Protein AF-A0A517ZEH5-F1 (afdb_monomer_lite)

Sequence (324 aa):
MKSNDATFPLVNRAAVFLLSLSMFAGAVAAFVMPQNPGGLDLVNAILWIVFGLFGAGGLWLSLFWRPKTAEELALERVLPVPDRPEFGSDAIHYVGQVGLKTVEVILDWKSRAIHFRDCHVPRGFLTSAQPWFSCSVDELKGVHVFAHERSTTLTIVTAEGRAEIPSTGDGFPELHAELNELVPGTRPGFSADHPMMGVAYVAGAVVGLFAGVLLAPRGADDGTLGVCMLVGAFVGVVAVRLAVWVGDRYFNTGLTQPLGYGMYGAMGGVSVSAALPALVGWNLVWLVVPVVAGTVLGVLFGFVKQSREMVRDTDGAADPGKTS

Organism: NCBI:txid2528026

Radius of gyration: 24.22 Å; chains: 1; bounding box: 67×46×74 Å

Foldseek 3Di:
DPDPLVVVVVVVLVVLLVQLQVLQVVLVVLVPPDDDPPDPQVLNVVSSCVSNCSSVVSNVCSVPDDDDDPVNLVVVVVDDQPPDDDADPPWQWKWDDDRSDIWIWICGPVVQKIKIAQFWWFDDPDTGRDRIDMDHLVQWLDWDWDDDPVWIWIWTDGPGTIGIHTPPIPRNVVVNVVNCVSHPDPQVQPLVPPPLLVLLLVVLLVQQLVVLQVPQDDVDDPNSSSVSNRRRSVVRSVVSNVVQVCCRPPVVQSQSQLSSQLSVLLVVLQVQLVVCCVPPNDDVCSNVVSNNVRSVVRSVVSSVVVVVVVVVVVVVVVPPPDDD

pLDDT: mean 76.21, std 13.07, range [33.41, 95.12]

Structure (mmCIF, N/CA/C/O backbone):
data_AF-A0A517ZEH5-F1
#
_entry.id   AF-A0A517ZEH5-F1
#
loop_
_atom_site.group_PDB
_atom_site.id
_atom_site.type_symbol
_atom_site.label_atom_id
_atom_site.label_alt_id
_atom_site.label_comp_id
_atom_site.label_asym_id
_atom_site.label_entity_id
_atom_site.label_seq_id
_atom_site.pdbx_PDB_ins_code
_atom_site.Cartn_x
_atom_site.Cartn_y
_atom_site.Cartn_z
_atom_site.occupancy
_atom_site.B_iso_or_equiv
_atom_site.auth_seq_id
_atom_site.auth_comp_id
_atom_site.auth_asym_id
_atom_site.auth_atom_id
_atom_site.pdbx_PDB_model_num
ATOM 1 N N . MET A 1 1 ? -5.811 23.400 22.790 1.00 38.47 1 MET A N 1
ATOM 2 C CA . MET A 1 1 ? -5.018 22.795 21.696 1.00 38.47 1 MET A CA 1
ATOM 3 C C . MET A 1 1 ? -5.128 23.693 20.473 1.00 38.47 1 MET A C 1
ATOM 5 O O . MET A 1 1 ? -6.242 24.015 20.090 1.00 38.47 1 MET A O 1
ATOM 9 N N . LYS A 1 2 ? -4.010 24.188 19.922 1.00 33.41 2 LYS A N 1
ATOM 10 C CA . LYS A 1 2 ? -4.016 24.942 18.655 1.00 33.41 2 LYS A CA 1
ATOM 11 C C . LYS A 1 2 ? -4.216 23.935 17.519 1.00 33.41 2 LYS A C 1
ATOM 13 O O . LYS A 1 2 ? -3.425 23.004 17.411 1.00 33.41 2 LYS A O 1
ATOM 18 N N . SER A 1 3 ? -5.282 24.105 16.739 1.00 36.47 3 SER A N 1
ATOM 19 C CA . SER A 1 3 ? -5.661 23.223 15.634 1.00 36.47 3 SER A CA 1
ATOM 20 C C . SER A 1 3 ? -4.572 23.215 14.556 1.00 36.47 3 SER A C 1
ATOM 22 O O . SER A 1 3 ? -4.465 24.148 13.760 1.00 36.47 3 SER A O 1
ATOM 24 N N . ASN A 1 4 ? -3.774 22.151 14.516 1.00 40.06 4 ASN A N 1
ATOM 25 C CA . ASN A 1 4 ? -2.902 21.836 13.380 1.00 40.06 4 ASN A CA 1
ATOM 26 C C . ASN A 1 4 ? -3.690 21.207 12.207 1.00 40.06 4 ASN A C 1
ATOM 28 O O . ASN A 1 4 ? -3.091 20.778 11.223 1.00 40.06 4 ASN A O 1
ATOM 32 N N . ASP A 1 5 ? -5.023 21.182 12.283 1.00 42.94 5 ASP A N 1
ATOM 33 C CA . ASP A 1 5 ? -5.889 20.443 11.356 1.00 42.94 5 ASP A CA 1
ATOM 34 C C . ASP A 1 5 ? -6.023 21.099 9.969 1.00 42.94 5 ASP A C 1
ATOM 36 O O . ASP A 1 5 ? -6.378 20.437 8.997 1.00 42.94 5 ASP A O 1
ATOM 40 N N . ALA A 1 6 ? -5.670 22.382 9.826 1.00 44.03 6 ALA A N 1
ATOM 41 C CA . ALA A 1 6 ? -5.759 23.094 8.545 1.00 44.03 6 ALA A CA 1
ATOM 42 C C . ALA A 1 6 ? -4.531 22.909 7.629 1.00 44.03 6 ALA A C 1
ATOM 44 O O . ALA A 1 6 ? -4.607 23.175 6.428 1.00 44.03 6 ALA A O 1
ATOM 45 N N . THR A 1 7 ? -3.392 22.451 8.157 1.00 46.69 7 THR A N 1
ATOM 46 C CA . THR A 1 7 ? -2.129 22.343 7.399 1.00 46.69 7 THR A CA 1
ATOM 47 C C . THR A 1 7 ? -2.040 21.056 6.574 1.00 46.69 7 THR A C 1
ATOM 49 O O . THR A 1 7 ? -1.380 21.025 5.535 1.00 46.69 7 THR A O 1
ATOM 52 N N . PHE A 1 8 ? -2.741 20.002 6.999 1.00 46.00 8 PHE A N 1
ATOM 53 C CA . PHE A 1 8 ? -2.733 18.684 6.359 1.00 46.00 8 PHE A CA 1
ATOM 54 C C . PHE A 1 8 ? -3.289 18.661 4.912 1.00 46.00 8 PHE A C 1
ATOM 56 O O . PHE A 1 8 ? -2.656 18.048 4.048 1.00 46.00 8 PHE A O 1
ATOM 63 N N . PRO A 1 9 ? -4.394 19.361 4.564 1.00 59.72 9 PRO A N 1
ATOM 64 C CA . PRO A 1 9 ? -4.889 19.382 3.183 1.00 59.72 9 PRO A CA 1
ATOM 65 C C . PRO A 1 9 ? -4.002 20.189 2.218 1.00 59.72 9 PRO A C 1
ATOM 67 O O . PRO A 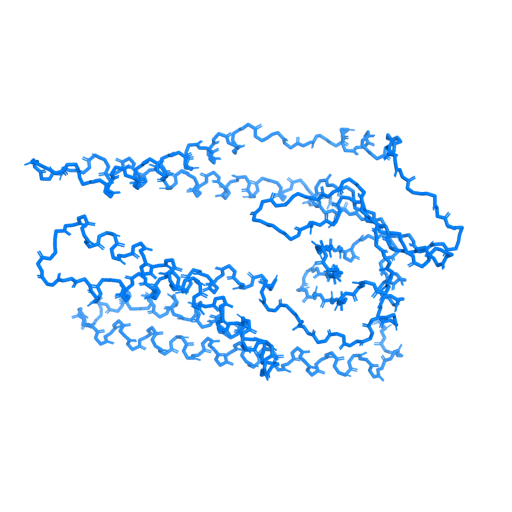1 9 ? -3.945 19.871 1.031 1.00 59.72 9 PRO A O 1
ATOM 70 N N . LEU A 1 10 ? -3.277 21.207 2.699 1.00 65.81 10 LEU A N 1
ATOM 71 C CA . LEU A 1 10 ? -2.432 22.067 1.856 1.00 65.81 10 LEU A CA 1
ATOM 72 C C . LEU A 1 10 ? -1.162 21.358 1.371 1.00 65.81 10 LEU A C 1
ATOM 74 O O . LEU A 1 10 ? -0.807 21.482 0.199 1.00 65.81 10 LEU A O 1
ATOM 78 N N . VAL A 1 11 ? -0.506 20.586 2.242 1.00 63.56 11 VAL A N 1
ATOM 79 C CA . VAL A 1 11 ? 0.721 19.849 1.891 1.00 63.56 11 VAL A CA 1
ATOM 80 C C . VAL A 1 11 ? 0.427 18.748 0.874 1.00 63.56 11 VAL A C 1
ATOM 82 O O . VAL A 1 11 ? 1.125 18.651 -0.133 1.00 63.56 11 VAL A O 1
ATOM 85 N N . ASN A 1 12 ? -0.647 17.977 1.070 1.00 60.34 12 ASN A N 1
ATOM 86 C CA . ASN A 1 12 ? -1.048 16.938 0.119 1.00 60.34 12 ASN A CA 1
ATOM 87 C C . ASN A 1 12 ? -1.434 17.536 -1.239 1.00 60.34 12 ASN A C 1
ATOM 89 O O . ASN A 1 12 ? -1.048 17.009 -2.280 1.00 60.34 12 ASN A O 1
ATOM 93 N N . ARG A 1 13 ? -2.123 18.683 -1.245 1.00 66.94 13 ARG A N 1
ATOM 94 C CA . ARG A 1 13 ? -2.454 19.418 -2.471 1.00 66.94 13 ARG A CA 1
ATOM 95 C C . ARG A 1 13 ? -1.203 19.897 -3.208 1.00 66.94 13 ARG A C 1
ATOM 97 O O . ARG A 1 13 ? -1.118 19.721 -4.419 1.00 66.94 13 ARG A O 1
ATOM 104 N N . ALA A 1 14 ? -0.230 20.459 -2.489 1.00 71.38 14 ALA A N 1
ATOM 105 C CA . ALA A 1 14 ? 1.044 20.880 -3.066 1.00 71.38 14 ALA A CA 1
ATOM 106 C C . ALA A 1 14 ? 1.841 19.686 -3.618 1.00 71.38 14 ALA A C 1
ATOM 108 O O . ALA A 1 14 ? 2.379 19.771 -4.718 1.00 71.38 14 ALA A O 1
ATOM 109 N N . ALA A 1 15 ? 1.863 18.558 -2.903 1.00 67.38 15 ALA A N 1
ATOM 110 C CA . ALA A 1 15 ? 2.523 17.335 -3.352 1.00 67.38 15 ALA A CA 1
ATOM 111 C C . ALA A 1 15 ? 1.882 16.776 -4.633 1.00 67.38 15 ALA A C 1
ATOM 113 O O . ALA A 1 15 ? 2.591 16.516 -5.604 1.00 67.38 15 ALA A O 1
ATOM 114 N N . VAL A 1 16 ? 0.548 16.658 -4.675 1.00 66.69 16 VAL A N 1
ATOM 115 C CA . VAL A 1 16 ? -0.187 16.219 -5.875 1.00 66.69 16 VAL A CA 1
ATOM 116 C C . VAL A 1 16 ? 0.043 17.187 -7.032 1.00 66.69 16 VAL A C 1
ATOM 118 O O . VAL A 1 16 ? 0.306 16.735 -8.144 1.00 66.69 16 VAL A O 1
ATOM 121 N N . PHE A 1 17 ? 0.010 18.500 -6.787 1.00 75.31 17 PHE A N 1
ATOM 122 C CA . PHE A 1 17 ? 0.279 19.512 -7.810 1.00 75.31 17 PHE A CA 1
ATOM 123 C C . PHE A 1 17 ? 1.692 19.370 -8.389 1.00 75.31 17 PHE A C 1
ATOM 125 O O . PHE A 1 17 ? 1.842 19.311 -9.604 1.00 75.31 17 PHE A O 1
ATOM 132 N N . LEU A 1 18 ? 2.724 19.266 -7.543 1.00 68.56 18 LEU A N 1
ATOM 133 C CA . LEU A 1 18 ? 4.120 19.148 -7.981 1.00 68.56 18 LEU A CA 1
ATOM 134 C C . LEU A 1 18 ? 4.383 17.842 -8.737 1.00 68.56 18 LEU A C 1
ATOM 136 O O . LEU A 1 18 ? 5.023 17.867 -9.787 1.00 68.56 18 LEU A O 1
ATOM 140 N N . LEU A 1 19 ? 3.851 16.716 -8.249 1.00 65.38 19 LEU A N 1
ATOM 141 C CA . LEU A 1 19 ? 3.940 15.429 -8.942 1.00 65.38 19 LEU A CA 1
ATOM 142 C C . LEU A 1 19 ? 3.254 15.498 -10.311 1.00 65.38 19 LEU A C 1
ATOM 144 O O . LEU A 1 19 ? 3.868 15.165 -11.323 1.00 65.38 19 LEU A O 1
ATOM 148 N N . SER A 1 20 ? 2.034 16.030 -10.365 1.00 67.62 20 SER A N 1
ATOM 149 C CA . SER A 1 20 ? 1.267 16.163 -11.610 1.00 67.62 20 SER A CA 1
ATOM 150 C C . SER A 1 20 ? 1.935 17.119 -12.603 1.00 67.62 20 SER A C 1
ATOM 152 O O . SER A 1 20 ? 2.012 16.819 -13.794 1.00 67.62 20 SER A O 1
ATOM 154 N N . LEU A 1 21 ? 2.490 18.234 -12.112 1.00 72.44 21 LEU A N 1
ATOM 155 C CA . LEU A 1 21 ? 3.256 19.192 -12.908 1.00 72.44 21 LEU A CA 1
ATOM 156 C C . LEU A 1 21 ? 4.522 18.552 -13.480 1.00 72.44 21 LEU A C 1
ATOM 158 O O . LEU A 1 21 ? 4.819 18.758 -14.651 1.00 72.44 21 LEU A O 1
ATOM 162 N N . SER A 1 22 ? 5.252 17.762 -12.687 1.00 63.97 22 SER A N 1
ATOM 163 C CA . SER A 1 22 ? 6.459 17.077 -13.162 1.00 63.97 22 SER A CA 1
ATOM 164 C C . SER A 1 22 ? 6.152 16.020 -14.227 1.00 63.97 22 SER A C 1
ATOM 166 O O . SER A 1 22 ? 6.849 15.965 -15.238 1.00 63.97 22 SER A O 1
ATOM 168 N N . MET A 1 23 ? 5.070 15.247 -14.064 1.00 65.50 23 MET A N 1
ATOM 169 C CA . MET A 1 23 ? 4.603 14.291 -15.075 1.00 65.50 23 MET A CA 1
ATOM 170 C C . MET A 1 23 ? 4.214 14.998 -16.377 1.00 65.50 23 MET A C 1
ATOM 172 O O . MET A 1 23 ? 4.626 14.579 -17.458 1.00 65.50 23 MET A O 1
ATOM 176 N N . PHE A 1 24 ? 3.470 16.102 -16.273 1.00 67.38 24 PHE A N 1
ATOM 177 C CA . PHE A 1 24 ? 3.053 16.892 -17.427 1.00 67.38 24 PHE A CA 1
ATOM 178 C C . PHE A 1 24 ? 4.247 17.547 -18.135 1.00 67.38 24 PHE A C 1
ATOM 180 O O . PHE A 1 24 ? 4.380 17.446 -19.352 1.00 67.38 24 PHE A O 1
ATOM 187 N N . ALA A 1 25 ? 5.158 18.167 -17.381 1.00 68.69 25 ALA A N 1
ATOM 188 C CA . ALA A 1 25 ? 6.371 18.769 -17.921 1.00 68.69 25 ALA A CA 1
ATOM 189 C C . ALA A 1 25 ? 7.278 17.725 -18.587 1.00 68.69 25 ALA A C 1
ATOM 191 O O . ALA A 1 25 ? 7.825 17.998 -19.652 1.00 68.69 25 ALA A O 1
ATOM 192 N N . GLY A 1 26 ? 7.391 16.522 -18.013 1.00 66.38 26 GLY A N 1
ATOM 193 C CA . GLY A 1 26 ? 8.105 15.397 -18.618 1.00 66.38 26 GLY A CA 1
ATOM 194 C C . GLY A 1 26 ? 7.489 14.960 -19.949 1.00 66.38 26 GLY A C 1
ATOM 195 O O . GLY A 1 26 ? 8.214 14.794 -20.928 1.00 66.38 26 GLY A O 1
ATOM 196 N N . ALA A 1 27 ? 6.158 14.860 -20.020 1.00 69.50 27 ALA A N 1
ATOM 197 C CA . ALA A 1 27 ? 5.448 14.547 -21.261 1.00 69.50 27 ALA A CA 1
ATOM 198 C C . ALA A 1 27 ? 5.659 15.630 -22.338 1.00 69.50 27 ALA A C 1
ATOM 200 O O . ALA A 1 27 ? 5.941 15.312 -23.492 1.00 69.50 27 ALA A O 1
ATOM 201 N N . VAL A 1 28 ? 5.583 16.913 -21.967 1.00 70.94 28 VAL A N 1
ATOM 202 C CA . VAL A 1 28 ? 5.834 18.034 -22.890 1.00 70.94 28 VAL A CA 1
ATOM 203 C C . VAL A 1 28 ? 7.296 18.067 -23.341 1.00 70.94 28 VAL A C 1
ATOM 205 O O . VAL A 1 28 ? 7.562 18.240 -24.527 1.00 70.94 28 VAL A O 1
ATOM 208 N N . ALA A 1 29 ? 8.254 17.858 -22.438 1.00 66.38 29 ALA A N 1
ATOM 209 C CA . ALA A 1 29 ? 9.673 17.820 -22.784 1.00 66.38 29 ALA A CA 1
ATOM 210 C C . ALA A 1 29 ? 9.987 16.676 -23.761 1.00 66.38 29 ALA A C 1
ATOM 212 O O . ALA A 1 29 ? 10.695 16.895 -24.741 1.00 66.38 29 ALA A O 1
ATOM 213 N N . ALA A 1 30 ? 9.406 15.491 -23.550 1.00 64.44 30 ALA A N 1
ATOM 214 C CA . ALA A 1 30 ? 9.536 14.357 -24.467 1.00 64.44 30 ALA A CA 1
ATOM 215 C C . ALA A 1 30 ? 8.933 14.633 -25.859 1.00 64.44 30 ALA A C 1
ATOM 217 O O . ALA A 1 30 ? 9.416 14.096 -26.852 1.00 64.44 30 ALA A O 1
ATOM 218 N N . PHE A 1 31 ? 7.908 15.489 -25.940 1.00 66.75 31 PHE A N 1
ATOM 219 C CA . PHE A 1 31 ? 7.308 15.927 -27.203 1.00 66.75 31 PHE A CA 1
ATOM 220 C C . PHE A 1 31 ? 8.159 16.972 -27.942 1.00 66.75 31 PHE A C 1
ATOM 222 O O . PHE A 1 31 ? 8.224 16.964 -29.167 1.00 66.75 31 PHE A O 1
ATOM 229 N N . VAL A 1 32 ? 8.798 17.886 -27.204 1.00 67.31 32 VAL A N 1
ATOM 230 C CA . VAL A 1 32 ? 9.567 19.005 -27.778 1.00 67.31 32 VAL A CA 1
ATOM 231 C C . VAL A 1 32 ? 10.991 18.594 -28.170 1.00 67.31 32 VAL A C 1
ATOM 233 O O . VAL A 1 32 ? 11.591 19.236 -29.034 1.00 67.31 32 VAL A O 1
ATOM 236 N N . MET A 1 33 ? 11.551 17.536 -27.571 1.00 61.84 33 MET A N 1
ATOM 237 C CA . MET A 1 33 ? 12.859 17.034 -27.990 1.00 61.84 33 MET A CA 1
ATOM 238 C C . MET A 1 33 ? 12.813 16.567 -29.455 1.00 61.84 33 MET A C 1
ATOM 240 O O . MET A 1 33 ? 11.880 15.859 -29.838 1.00 61.84 33 MET A O 1
ATOM 244 N N . PRO A 1 34 ? 13.801 16.954 -30.285 1.00 49.06 34 PRO A N 1
ATOM 245 C CA . PRO A 1 34 ? 13.816 16.623 -31.703 1.00 49.06 34 PRO A CA 1
ATOM 246 C C . PRO A 1 34 ? 13.830 15.104 -31.882 1.00 49.06 34 PRO A C 1
ATOM 248 O O . PRO A 1 34 ? 14.825 14.440 -31.597 1.00 49.06 34 PRO A O 1
ATOM 251 N N . GLN A 1 35 ? 12.707 14.559 -32.345 1.00 56.34 35 GLN A N 1
ATOM 252 C CA . GLN A 1 35 ? 12.616 13.159 -32.733 1.00 56.34 35 GLN A CA 1
ATOM 253 C C . GLN A 1 35 ? 13.257 12.979 -34.106 1.00 56.34 35 GLN A C 1
ATOM 255 O O . GLN A 1 35 ? 13.148 13.849 -34.976 1.00 56.34 35 GLN A O 1
ATOM 260 N N . ASN A 1 36 ? 13.928 11.843 -34.308 1.00 56.94 36 ASN A N 1
ATOM 261 C CA . ASN A 1 36 ? 14.410 11.471 -35.631 1.00 56.94 36 ASN A CA 1
ATOM 262 C C . ASN A 1 36 ? 13.234 11.534 -36.627 1.00 56.94 36 ASN A C 1
ATOM 264 O O . ASN A 1 36 ? 12.169 10.976 -36.345 1.00 56.94 36 ASN A O 1
ATOM 268 N N . PRO A 1 37 ? 13.386 12.219 -37.774 1.00 49.19 37 PRO A N 1
ATOM 269 C CA . PRO A 1 37 ? 12.308 12.369 -38.740 1.00 49.19 37 PRO A CA 1
ATOM 270 C C . PRO A 1 37 ? 11.947 10.995 -39.317 1.00 49.19 37 PRO A C 1
ATOM 272 O O . PRO A 1 37 ? 12.682 10.451 -40.137 1.00 49.19 37 PRO A O 1
ATOM 275 N N . GLY A 1 38 ? 10.827 10.421 -38.864 1.00 58.47 38 GLY A N 1
ATOM 276 C CA . GLY A 1 38 ? 10.292 9.163 -39.398 1.00 58.47 38 GLY A CA 1
ATOM 277 C C . GLY A 1 38 ? 9.565 8.243 -38.414 1.00 58.47 38 GLY A C 1
ATOM 278 O O . GLY A 1 38 ? 8.889 7.330 -38.873 1.00 58.47 38 GLY A O 1
ATOM 279 N N . GLY A 1 39 ? 9.643 8.467 -37.099 1.00 50.78 39 GLY A N 1
ATOM 280 C CA . GLY A 1 39 ? 9.012 7.573 -36.124 1.00 50.78 39 GLY A CA 1
ATOM 281 C C . GLY A 1 39 ? 8.310 8.323 -35.006 1.00 50.78 39 GLY A C 1
ATOM 282 O O . GLY A 1 39 ? 8.922 8.608 -33.984 1.00 50.78 39 GLY A O 1
ATOM 283 N N . LEU A 1 40 ? 7.011 8.587 -35.163 1.00 52.53 40 LEU A N 1
ATOM 284 C CA . LEU A 1 40 ? 6.147 8.711 -33.990 1.00 52.53 40 LEU A CA 1
ATOM 285 C C . LEU A 1 40 ? 6.028 7.300 -33.415 1.00 52.53 40 LEU A C 1
ATOM 287 O O . LEU A 1 40 ? 5.172 6.521 -33.830 1.00 52.53 40 LEU A O 1
ATOM 291 N N . ASP A 1 41 ? 6.964 6.946 -32.538 1.00 69.62 41 ASP A N 1
ATOM 292 C CA . ASP A 1 41 ? 6.926 5.667 -31.848 1.00 69.62 41 ASP A CA 1
ATOM 293 C C . ASP A 1 41 ? 5.608 5.601 -31.066 1.00 69.62 41 ASP A C 1
ATOM 295 O O . ASP A 1 41 ? 5.301 6.480 -30.251 1.00 69.62 41 ASP A O 1
ATOM 299 N N . LEU A 1 42 ? 4.795 4.585 -31.357 1.00 62.75 42 LEU A N 1
ATOM 300 C CA . LEU A 1 42 ? 3.510 4.344 -30.705 1.00 62.75 42 LEU A CA 1
ATOM 301 C C . LEU A 1 42 ? 3.669 4.362 -29.177 1.00 62.75 42 LEU A C 1
ATOM 303 O O . LEU A 1 42 ? 2.781 4.831 -28.467 1.00 62.75 42 LEU A O 1
ATOM 307 N N . VAL A 1 43 ? 4.827 3.924 -28.677 1.00 56.91 43 VAL A N 1
ATOM 308 C CA . VAL A 1 43 ? 5.185 3.962 -27.257 1.00 56.91 43 VAL A CA 1
ATOM 309 C C . VAL A 1 43 ? 5.295 5.399 -26.744 1.00 56.91 43 VAL A C 1
ATOM 311 O O . VAL A 1 43 ? 4.703 5.717 -25.714 1.00 56.91 43 VAL A O 1
ATOM 314 N N . ASN A 1 44 ? 5.964 6.296 -27.473 1.00 63.00 44 ASN A N 1
ATOM 315 C CA . ASN A 1 44 ? 6.049 7.716 -27.113 1.00 63.00 44 ASN A CA 1
ATOM 316 C C . ASN A 1 44 ? 4.676 8.394 -27.152 1.00 63.00 44 ASN A C 1
ATOM 318 O O . ASN A 1 44 ? 4.361 9.187 -26.264 1.00 63.00 44 ASN A O 1
ATOM 322 N N . ALA A 1 45 ? 3.831 8.047 -28.127 1.00 69.75 45 ALA A N 1
ATOM 323 C CA . ALA A 1 45 ? 2.461 8.550 -28.197 1.00 69.75 45 ALA A CA 1
ATOM 324 C C . ALA A 1 45 ? 1.614 8.072 -27.002 1.00 69.75 45 ALA A C 1
ATOM 326 O O . ALA A 1 45 ? 0.922 8.875 -26.377 1.00 69.75 45 ALA A O 1
ATOM 327 N N . ILE A 1 46 ? 1.701 6.789 -26.631 1.00 64.69 46 ILE A N 1
ATOM 328 C CA . ILE A 1 46 ? 0.988 6.227 -25.473 1.00 64.69 46 ILE A CA 1
ATOM 329 C C . ILE A 1 46 ? 1.493 6.849 -24.169 1.00 64.69 46 ILE A C 1
ATOM 331 O O . ILE A 1 46 ? 0.681 7.270 -23.347 1.00 64.69 46 ILE A O 1
ATOM 335 N N . LEU A 1 47 ? 2.811 6.956 -23.976 1.00 59.25 47 LEU A N 1
ATOM 336 C CA . LEU A 1 47 ? 3.394 7.595 -22.795 1.00 59.25 47 LEU A CA 1
ATOM 337 C C . LEU A 1 47 ? 2.964 9.061 -22.701 1.00 59.25 47 LEU A C 1
ATOM 339 O O . LEU A 1 47 ? 2.574 9.509 -21.627 1.00 59.25 47 LEU A O 1
ATOM 343 N N . TRP A 1 48 ? 2.944 9.794 -23.813 1.00 73.00 48 TRP A N 1
ATOM 344 C CA . TRP A 1 48 ? 2.462 11.171 -23.830 1.00 73.00 48 TRP A CA 1
ATOM 345 C C . TRP A 1 48 ? 0.985 11.276 -23.439 1.00 73.00 48 TRP A C 1
ATOM 347 O O . TRP A 1 48 ? 0.640 12.095 -22.589 1.00 73.00 48 TRP A O 1
ATOM 357 N N . ILE A 1 49 ? 0.118 10.421 -23.994 1.00 73.25 49 ILE A N 1
ATOM 358 C CA . ILE A 1 49 ? -1.311 10.400 -23.652 1.00 73.25 49 ILE A CA 1
ATOM 359 C C . ILE A 1 49 ? -1.490 10.077 -22.168 1.00 73.25 49 ILE A C 1
ATOM 361 O O . ILE A 1 49 ? -2.211 10.781 -21.469 1.00 73.25 49 ILE A O 1
ATOM 365 N N . VAL A 1 50 ? -0.813 9.047 -21.662 1.00 68.69 50 VAL A N 1
ATOM 366 C CA . VAL A 1 50 ? -0.933 8.614 -20.267 1.00 68.69 50 VAL A CA 1
ATOM 367 C C . VAL A 1 50 ? -0.390 9.696 -19.329 1.00 68.69 50 VAL A C 1
ATOM 369 O O . VAL A 1 50 ? -1.147 10.255 -18.539 1.00 68.69 50 VAL A O 1
ATOM 372 N N . PHE A 1 51 ? 0.887 10.064 -19.428 1.00 67.62 51 PHE A N 1
ATOM 373 C CA . PHE A 1 51 ? 1.498 11.041 -18.519 1.00 67.62 51 PHE A CA 1
ATOM 374 C C . PHE A 1 51 ? 0.903 12.447 -18.673 1.00 67.62 51 PHE A C 1
ATOM 376 O O . PHE A 1 51 ? 0.747 13.154 -17.677 1.00 67.62 51 PHE A O 1
ATOM 383 N N . GLY A 1 52 ? 0.510 12.831 -19.889 1.00 73.06 52 GLY A N 1
ATOM 384 C CA . GLY A 1 52 ? -0.176 14.087 -20.173 1.00 73.06 52 GLY A CA 1
ATOM 385 C C . GLY A 1 52 ? -1.571 14.147 -19.553 1.00 73.06 52 GLY A C 1
ATOM 386 O O . GLY A 1 52 ? -1.871 15.110 -18.849 1.00 73.06 52 GLY A O 1
ATOM 387 N N . LEU A 1 53 ? -2.409 13.118 -19.742 1.00 73.38 53 LEU A N 1
ATOM 388 C CA . LEU A 1 53 ? -3.761 13.077 -19.169 1.00 73.38 53 LEU A CA 1
ATOM 389 C C . LEU A 1 53 ? -3.739 12.930 -17.645 1.00 73.38 53 LEU A C 1
ATOM 391 O O . LEU A 1 53 ? -4.497 13.622 -16.969 1.00 73.38 53 LEU A O 1
ATOM 395 N N . PHE A 1 54 ? -2.863 12.089 -17.088 1.00 66.25 54 PHE A N 1
ATOM 396 C CA . PHE A 1 54 ? -2.727 11.954 -15.633 1.00 66.25 54 PHE A CA 1
ATOM 397 C C . PHE A 1 54 ? -2.150 13.225 -14.996 1.00 66.25 54 PHE A C 1
ATOM 399 O O . PHE A 1 54 ? -2.659 13.668 -13.967 1.00 66.25 54 PHE A O 1
ATOM 406 N N . GLY A 1 55 ? -1.153 13.863 -15.621 1.00 71.38 55 GLY A N 1
ATOM 407 C CA . GLY A 1 55 ? -0.602 15.141 -15.164 1.00 71.38 55 GLY A CA 1
ATOM 408 C C . GLY A 1 55 ? -1.619 16.284 -15.241 1.00 71.38 55 GLY A C 1
ATOM 409 O O . GLY A 1 55 ? -1.809 17.015 -14.270 1.00 71.38 55 GLY A O 1
ATOM 410 N N . ALA A 1 56 ? -2.347 16.411 -16.353 1.00 78.00 56 ALA A N 1
ATOM 411 C CA . ALA A 1 56 ? -3.406 17.410 -16.499 1.00 78.00 56 ALA A CA 1
ATOM 412 C C . ALA A 1 56 ? -4.581 17.151 -15.541 1.00 78.00 56 ALA A C 1
ATOM 414 O O . ALA A 1 56 ? -5.078 18.082 -14.910 1.00 78.00 56 ALA A O 1
ATOM 415 N N . GLY A 1 57 ? -4.989 15.889 -15.386 1.00 73.38 57 GLY A N 1
ATOM 416 C CA . GLY A 1 57 ? -6.037 15.473 -14.458 1.00 73.38 57 GLY A CA 1
ATOM 417 C C . GLY A 1 57 ? -5.666 15.752 -13.005 1.00 73.38 57 GLY A C 1
ATOM 418 O O . GLY A 1 57 ? -6.473 16.314 -12.271 1.00 73.38 57 GLY A O 1
ATOM 419 N N . GLY A 1 58 ? -4.433 15.445 -12.595 1.00 69.75 58 GLY A N 1
ATOM 420 C CA . GLY A 1 58 ? -3.940 15.739 -11.250 1.00 69.75 58 GLY A CA 1
ATOM 421 C C . GLY A 1 58 ? -3.787 17.240 -10.977 1.00 69.75 58 GLY A C 1
ATOM 422 O O . GLY A 1 58 ? -4.163 17.707 -9.900 1.00 69.75 58 GLY A O 1
ATOM 423 N N . LEU A 1 59 ? -3.348 18.028 -11.969 1.00 74.31 59 LEU A N 1
ATOM 424 C CA . LEU A 1 59 ? -3.348 19.495 -11.897 1.00 74.31 59 LEU A CA 1
ATOM 425 C C . LEU A 1 59 ? -4.768 20.044 -11.744 1.00 74.31 59 LEU A C 1
ATOM 427 O O . LEU A 1 59 ? -5.019 20.830 -10.831 1.00 74.31 59 LEU A O 1
ATOM 431 N N . TRP A 1 60 ? -5.707 19.594 -12.578 1.00 84.56 60 TRP A N 1
ATOM 432 C CA . TRP A 1 60 ? -7.114 19.977 -12.485 1.00 84.56 60 TRP A CA 1
ATOM 433 C C . TRP A 1 60 ? -7.688 19.627 -11.108 1.00 84.56 60 TRP A C 1
ATOM 435 O O . TRP A 1 60 ? -8.197 20.507 -10.415 1.00 84.56 60 TRP A O 1
ATOM 445 N N . LEU A 1 61 ? -7.510 18.385 -10.652 1.00 71.31 61 LEU A N 1
ATOM 446 C CA . LEU A 1 61 ? -7.980 17.940 -9.343 1.00 71.31 61 LEU A CA 1
ATOM 447 C C . LEU A 1 61 ? -7.389 18.821 -8.239 1.00 71.31 61 LEU A C 1
ATOM 449 O O . LEU A 1 61 ? -8.121 19.336 -7.407 1.00 71.31 61 LEU A O 1
ATOM 453 N N . SER A 1 62 ? -6.083 19.088 -8.272 1.00 73.56 62 SER A N 1
ATOM 454 C CA . SER A 1 62 ? -5.433 19.936 -7.273 1.00 73.56 62 SER A CA 1
ATOM 455 C C . SER A 1 62 ? -5.910 21.391 -7.310 1.00 73.56 62 SER A C 1
ATOM 457 O O . SER A 1 62 ? -5.982 22.016 -6.262 1.00 73.56 62 SER A O 1
ATOM 459 N N . LEU A 1 63 ? -6.273 21.965 -8.460 1.00 79.31 63 LEU A N 1
ATO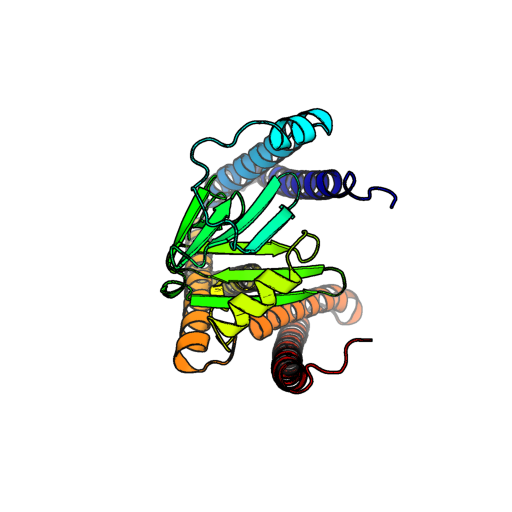M 460 C CA . LEU A 1 63 ? -6.755 23.350 -8.551 1.00 79.31 63 LEU A CA 1
ATOM 461 C C . LEU A 1 63 ? -8.218 23.483 -8.115 1.00 79.31 63 LEU A C 1
ATOM 463 O O . LEU A 1 63 ? -8.570 24.454 -7.442 1.00 79.31 63 LEU A O 1
ATOM 467 N N . PHE A 1 64 ? -9.045 22.491 -8.439 1.00 78.56 64 PHE A N 1
ATOM 468 C CA . PHE A 1 64 ? -10.484 22.518 -8.182 1.00 78.56 64 PHE A CA 1
ATOM 469 C C . PHE A 1 64 ? -10.907 21.797 -6.897 1.00 78.56 64 PHE A C 1
ATOM 471 O O . PHE A 1 64 ? -12.052 21.952 -6.471 1.00 78.56 64 PHE A O 1
ATOM 478 N N . TRP A 1 65 ? -10.000 21.088 -6.218 1.00 70.75 65 TRP A N 1
ATOM 479 C CA . TRP A 1 65 ? -10.253 20.541 -4.886 1.00 70.75 65 TRP A CA 1
ATOM 480 C C . TRP A 1 65 ? -10.472 21.682 -3.890 1.00 70.75 65 TRP A C 1
ATOM 482 O O . TRP A 1 65 ? -9.533 22.349 -3.443 1.00 70.75 65 TRP A O 1
ATOM 492 N N . ARG A 1 66 ? -11.738 21.910 -3.534 1.00 72.06 66 ARG A N 1
ATOM 493 C CA . ARG A 1 66 ? -12.115 22.796 -2.434 1.00 72.06 66 ARG A CA 1
ATOM 494 C C . ARG A 1 66 ? -12.094 22.004 -1.128 1.00 72.06 66 ARG A C 1
ATOM 496 O O . ARG A 1 66 ? -12.833 21.026 -1.021 1.00 72.06 66 ARG A O 1
ATOM 503 N N . PRO A 1 67 ? -11.244 22.362 -0.150 1.00 63.72 67 PRO A N 1
ATOM 504 C CA . PRO A 1 67 ? -11.379 21.799 1.184 1.00 63.72 67 PRO A CA 1
ATOM 505 C C . PRO A 1 67 ? -12.750 22.199 1.740 1.00 63.72 67 PRO A C 1
ATOM 507 O O . PRO A 1 67 ? -13.172 23.341 1.550 1.00 63.72 67 PRO A O 1
ATOM 510 N N . LYS A 1 68 ? -13.439 21.261 2.400 1.00 61.25 68 LYS A N 1
ATOM 511 C CA . LYS A 1 68 ? -14.692 21.568 3.098 1.00 61.25 68 LYS A CA 1
ATOM 512 C C . LYS A 1 68 ? -14.430 22.641 4.153 1.00 61.25 68 LYS A C 1
ATOM 514 O O . LYS A 1 68 ? -13.401 22.607 4.833 1.00 61.25 68 LYS A O 1
ATOM 519 N N . THR A 1 69 ? -15.340 23.598 4.276 1.00 74.94 69 THR A N 1
ATOM 520 C CA . THR A 1 69 ? -15.256 24.631 5.314 1.00 74.94 69 THR A CA 1
ATOM 521 C C . THR A 1 69 ? -15.567 24.038 6.691 1.00 74.94 69 THR A C 1
ATOM 523 O O . THR A 1 69 ? -16.218 23.000 6.806 1.00 74.94 69 THR A O 1
ATOM 526 N N . ALA A 1 70 ? -15.115 24.695 7.764 1.00 68.62 70 ALA A N 1
ATOM 527 C CA . ALA A 1 70 ? -15.421 24.259 9.130 1.00 68.62 70 ALA A CA 1
ATOM 528 C C . ALA A 1 70 ? -16.938 24.212 9.404 1.00 68.62 70 ALA A C 1
ATOM 530 O O . ALA A 1 70 ? -17.400 23.341 10.137 1.00 68.62 70 ALA A O 1
ATOM 531 N N . GLU A 1 71 ? -17.710 25.107 8.780 1.00 73.38 71 GLU A N 1
ATOM 532 C CA . GLU A 1 71 ? -19.174 25.135 8.867 1.00 73.38 71 GLU A CA 1
ATOM 533 C C . GLU A 1 71 ? -19.821 23.954 8.134 1.00 73.38 71 GLU A C 1
ATOM 535 O O . GLU A 1 71 ? -20.709 23.313 8.688 1.00 73.38 71 GLU A O 1
ATOM 540 N N . GLU A 1 72 ? -19.342 23.603 6.935 1.00 71.56 72 GLU A N 1
ATOM 541 C CA . GLU A 1 72 ? -19.808 22.413 6.203 1.00 71.56 72 GLU A CA 1
ATOM 542 C C . GLU A 1 72 ? -19.529 21.124 6.986 1.00 71.56 72 GLU A C 1
ATOM 544 O O . GLU A 1 72 ? -20.387 20.247 7.061 1.00 71.56 72 GLU A O 1
ATOM 549 N N . LEU A 1 73 ? -18.359 21.033 7.626 1.00 63.59 73 LEU A N 1
ATOM 550 C CA . LEU A 1 73 ? -18.000 19.907 8.493 1.00 63.59 73 LEU A CA 1
ATOM 551 C C . LEU A 1 73 ? -18.873 19.844 9.750 1.00 63.59 73 LEU A C 1
ATOM 553 O O . LEU A 1 73 ? -19.249 18.757 10.187 1.00 63.59 73 LEU A O 1
ATOM 557 N N . ALA A 1 74 ? -19.195 20.995 10.344 1.00 69.94 74 ALA A N 1
ATOM 558 C CA . ALA A 1 74 ? -20.085 21.063 11.497 1.00 69.94 74 ALA A CA 1
ATOM 559 C C . ALA A 1 74 ? -21.517 20.659 11.122 1.00 69.94 74 ALA A C 1
ATOM 561 O O . ALA A 1 74 ? -22.151 19.909 11.860 1.00 69.94 74 ALA A O 1
ATOM 562 N N . LEU A 1 75 ? -22.006 21.091 9.957 1.00 74.56 75 LEU A N 1
ATOM 563 C CA . LEU A 1 75 ? -23.327 20.728 9.448 1.00 74.56 75 LEU A CA 1
ATOM 564 C C . LEU A 1 75 ? -23.433 19.219 9.177 1.00 74.56 75 LEU A C 1
ATOM 566 O O . LEU A 1 75 ? -24.419 18.594 9.557 1.00 74.56 75 LEU A O 1
ATOM 570 N N . GLU A 1 76 ? -22.393 18.612 8.604 1.00 68.06 76 GLU A N 1
ATOM 571 C CA . GLU A 1 76 ? -22.333 17.169 8.327 1.00 68.06 76 GLU A CA 1
ATOM 572 C C . GLU A 1 76 ? -22.367 16.304 9.603 1.00 68.06 76 GLU A C 1
ATOM 574 O O . GLU A 1 76 ? -22.816 15.160 9.559 1.00 68.06 76 GLU A O 1
ATOM 579 N N . ARG A 1 77 ? -21.962 16.850 10.761 1.00 65.00 77 ARG A N 1
ATOM 580 C CA . ARG A 1 77 ? -22.116 16.174 12.065 1.00 65.00 77 ARG A CA 1
ATOM 581 C C . ARG A 1 77 ? -23.548 16.195 12.598 1.00 65.00 77 ARG A C 1
ATOM 583 O O . ARG A 1 77 ? -23.908 15.304 13.358 1.00 65.00 77 ARG A O 1
ATOM 590 N N . VAL A 1 78 ? -24.326 17.225 12.264 1.00 70.00 78 VAL A N 1
ATOM 591 C CA . VAL A 1 78 ? -25.675 17.444 12.818 1.00 70.00 78 VAL A CA 1
ATOM 592 C C . VAL A 1 78 ? -26.753 16.815 11.939 1.00 70.00 78 VAL A C 1
ATOM 594 O O . VAL A 1 78 ? -27.832 16.483 12.429 1.00 70.00 78 VAL A O 1
ATOM 597 N N . LEU A 1 79 ? -26.478 16.639 10.645 1.00 69.94 79 LEU A N 1
ATOM 598 C CA . LEU A 1 79 ? -27.432 16.024 9.734 1.00 69.94 79 LEU A CA 1
ATOM 599 C C . LEU A 1 79 ? -27.709 14.565 10.142 1.00 69.94 79 LEU A C 1
ATOM 601 O O . LEU A 1 79 ? -26.764 13.802 10.365 1.00 69.94 79 LEU A O 1
ATOM 605 N N . PRO A 1 80 ? -28.991 14.161 10.233 1.00 68.88 80 PRO A N 1
ATOM 606 C CA . PRO A 1 80 ? -29.344 12.773 10.480 1.00 68.88 80 PRO A CA 1
ATOM 607 C C . PRO A 1 80 ? -28.762 11.916 9.361 1.00 68.88 80 PRO A C 1
ATOM 609 O O . PRO A 1 80 ? -28.929 12.216 8.178 1.00 68.88 80 PRO A O 1
ATOM 612 N N . VAL A 1 81 ? -28.049 10.864 9.748 1.00 70.06 81 VAL A N 1
ATOM 613 C CA . VAL A 1 81 ? -27.429 9.951 8.793 1.00 70.06 81 VAL A CA 1
ATOM 614 C C . VAL A 1 81 ? -28.520 9.011 8.297 1.00 70.06 81 VAL A C 1
ATOM 616 O O . VAL A 1 81 ? -29.071 8.272 9.119 1.00 70.06 81 VAL A O 1
ATOM 619 N N . PRO A 1 82 ? -28.874 9.039 7.002 1.00 72.88 82 PRO A N 1
ATOM 620 C CA . PRO A 1 82 ? -29.811 8.067 6.464 1.00 72.88 82 PRO A CA 1
ATOM 621 C C . PRO A 1 82 ? -29.266 6.652 6.695 1.00 72.88 82 PRO A C 1
ATOM 623 O O . PRO A 1 82 ? -28.053 6.433 6.652 1.00 72.88 82 PRO A O 1
ATOM 626 N N . ASP A 1 83 ? -30.172 5.722 6.992 1.00 80.31 83 ASP A N 1
ATOM 627 C CA . ASP A 1 83 ? -29.888 4.292 7.153 1.00 80.31 83 ASP A CA 1
ATOM 628 C C . ASP A 1 83 ? -28.938 3.925 8.308 1.00 80.31 83 ASP A C 1
ATOM 630 O O . ASP A 1 83 ? -28.326 2.856 8.295 1.00 80.31 83 ASP A O 1
ATOM 634 N N . ARG A 1 84 ? -28.823 4.782 9.338 1.00 86.69 84 ARG A N 1
ATOM 635 C CA . ARG A 1 84 ? -28.103 4.419 10.568 1.00 86.69 84 ARG A CA 1
ATOM 636 C C . ARG A 1 84 ? -28.758 3.177 11.194 1.00 86.69 84 ARG A C 1
ATOM 638 O O . ARG A 1 84 ? -29.950 3.240 11.506 1.00 86.69 84 ARG A O 1
ATOM 645 N N . PRO A 1 85 ? -28.011 2.079 11.403 1.00 85.50 85 PRO A N 1
ATOM 646 C CA . PRO A 1 85 ? -28.558 0.880 12.020 1.00 85.50 85 PRO A CA 1
ATOM 647 C C . PRO A 1 85 ? -28.998 1.168 13.459 1.00 85.50 85 PRO A C 1
ATOM 649 O O . PRO A 1 85 ? -28.389 1.980 14.157 1.00 85.50 85 PRO A O 1
ATOM 652 N N . GLU A 1 86 ? -30.065 0.508 13.900 1.00 87.62 86 GLU A N 1
ATOM 653 C CA . GLU A 1 86 ? -30.457 0.502 15.308 1.00 87.62 86 GLU A CA 1
ATOM 654 C C . GLU A 1 86 ? -29.515 -0.428 16.081 1.00 87.62 86 GLU A C 1
ATOM 656 O O . GLU A 1 86 ? -29.300 -1.565 15.668 1.00 87.62 86 GLU A O 1
ATOM 661 N N . PHE A 1 87 ? -28.966 0.042 17.199 1.00 87.44 87 PHE A N 1
ATOM 662 C CA . PHE A 1 87 ? -28.050 -0.722 18.050 1.00 87.44 87 PHE A CA 1
ATOM 663 C C . PHE A 1 87 ? -28.489 -0.658 19.515 1.00 87.44 87 PHE A C 1
ATOM 665 O O . PHE A 1 87 ? -29.231 0.243 19.925 1.00 87.44 87 PHE A O 1
ATOM 672 N N . GLY A 1 88 ? -28.059 -1.645 20.304 1.00 85.12 88 GLY A N 1
ATOM 673 C CA . GLY A 1 88 ? -28.354 -1.718 21.733 1.00 85.12 88 GLY A CA 1
ATOM 674 C C . GLY A 1 88 ? -27.797 -0.535 22.532 1.00 85.12 88 GLY A C 1
ATOM 675 O O . GLY A 1 88 ? -26.824 0.108 22.145 1.00 85.12 88 GLY A O 1
ATOM 676 N N . SER A 1 89 ? -28.400 -0.248 23.688 1.00 87.81 89 SER A N 1
ATOM 677 C CA . SER A 1 89 ? -27.904 0.779 24.623 1.00 87.81 89 SER A CA 1
ATOM 678 C C . SER A 1 89 ? -26.549 0.432 25.253 1.00 87.81 89 SER A C 1
ATOM 680 O O . SER A 1 89 ? -25.916 1.287 25.860 1.00 87.81 89 SER A O 1
ATOM 682 N N . ASP A 1 90 ? -26.150 -0.831 25.150 1.00 90.06 90 ASP A N 1
ATOM 683 C CA . ASP A 1 90 ? -24.896 -1.433 25.597 1.00 90.06 90 ASP A CA 1
ATOM 684 C C . ASP A 1 90 ? -23.829 -1.500 24.492 1.00 90.06 90 ASP A C 1
ATOM 686 O O . ASP A 1 90 ? -22.735 -2.011 24.727 1.00 90.06 90 ASP A O 1
ATOM 690 N N . ALA A 1 91 ? -24.126 -0.993 23.292 1.00 92.06 91 ALA A N 1
ATOM 691 C CA . ALA A 1 91 ? -23.176 -0.992 22.191 1.00 92.06 91 ALA A CA 1
ATOM 692 C C . ALA A 1 91 ? -21.966 -0.098 22.492 1.00 92.06 91 ALA A C 1
ATOM 694 O O . ALA A 1 91 ? -22.094 1.022 22.999 1.00 92.06 91 ALA A O 1
ATOM 695 N N . ILE A 1 92 ? -20.782 -0.576 22.117 1.00 93.69 92 ILE A N 1
ATOM 696 C CA . ILE A 1 92 ? -19.554 0.208 22.229 1.00 93.69 92 ILE A CA 1
ATOM 697 C C . ILE A 1 92 ? -19.471 1.109 21.014 1.00 93.69 92 ILE A C 1
ATOM 699 O O . ILE A 1 92 ? -19.484 0.645 19.874 1.00 93.69 92 ILE A O 1
ATOM 703 N N . HIS A 1 93 ? -19.394 2.407 21.274 1.00 93.75 93 HIS A N 1
ATOM 704 C CA . HIS A 1 93 ? -19.478 3.425 20.250 1.00 93.75 93 HIS A CA 1
ATOM 705 C C . HIS A 1 93 ? -18.169 4.199 20.174 1.00 93.75 93 HIS A C 1
ATOM 707 O O . HIS A 1 93 ? -17.812 4.940 21.089 1.00 93.75 93 HIS A O 1
ATOM 713 N N . TYR A 1 94 ? -17.477 4.032 19.054 1.00 94.38 94 TYR A N 1
ATOM 714 C CA . TYR A 1 94 ? -16.323 4.828 18.693 1.00 94.38 94 TYR A CA 1
ATOM 715 C C . TYR A 1 94 ? -16.724 5.943 17.727 1.00 94.38 94 TYR A C 1
ATOM 717 O O . TYR A 1 94 ? -17.372 5.686 16.707 1.00 94.38 94 TYR A O 1
ATOM 725 N N . VAL A 1 95 ? -16.260 7.163 18.005 1.00 91.00 95 VAL A N 1
ATOM 726 C CA . VAL A 1 95 ? -16.410 8.318 17.111 1.00 91.00 95 VAL A CA 1
ATOM 727 C C . VAL A 1 95 ? -15.073 9.028 16.971 1.00 91.00 95 VAL A C 1
ATOM 729 O O . VAL A 1 95 ? -14.493 9.501 17.946 1.00 91.00 95 VAL A O 1
ATOM 732 N N . GLY A 1 96 ? -14.591 9.156 15.739 1.00 88.56 96 GLY A N 1
ATOM 733 C CA . GLY A 1 96 ? -13.325 9.816 15.447 1.00 88.56 96 GLY A CA 1
ATOM 734 C C . GLY A 1 96 ? -13.348 10.613 14.153 1.00 88.56 96 GLY A C 1
ATOM 735 O O . GLY A 1 96 ? -14.384 10.791 13.511 1.00 88.56 96 GLY A O 1
ATOM 736 N N . GLN A 1 97 ? -12.174 11.101 13.754 1.00 82.50 97 GLN A N 1
ATOM 737 C CA . GLN A 1 97 ? -11.997 11.801 12.485 1.00 82.50 97 GLN A CA 1
ATOM 738 C C . GLN A 1 97 ? -10.822 11.229 11.6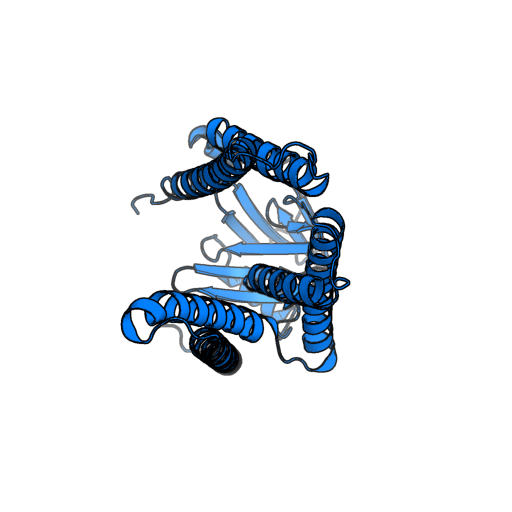97 1.00 82.50 97 GLN A C 1
ATOM 740 O O . GLN A 1 97 ? -9.720 11.095 12.225 1.00 82.50 97 GLN A O 1
ATOM 745 N N . VAL A 1 98 ? -11.053 10.952 10.413 1.00 77.81 98 VAL A N 1
ATOM 746 C CA . VAL A 1 98 ? -10.009 10.606 9.440 1.00 77.81 98 VAL A CA 1
ATOM 747 C C . VAL A 1 98 ? -10.012 11.674 8.354 1.00 77.81 98 VAL A C 1
ATOM 749 O O . VAL A 1 98 ? -10.901 11.740 7.500 1.00 77.81 98 VAL A O 1
ATOM 752 N N . GLY A 1 99 ? -9.025 12.569 8.413 1.00 75.62 99 GLY A N 1
ATOM 753 C CA . GLY A 1 99 ? -8.982 13.754 7.560 1.00 75.62 99 GLY A CA 1
ATOM 754 C C . GLY A 1 99 ? -10.187 14.663 7.813 1.00 75.62 99 GLY A C 1
ATOM 755 O O . GLY A 1 99 ? -10.308 15.254 8.879 1.00 75.62 99 GLY A O 1
ATOM 756 N N . LEU A 1 100 ? -11.071 14.779 6.820 1.00 70.50 100 LEU A N 1
ATOM 757 C CA . LEU A 1 100 ? -12.273 15.619 6.886 1.00 70.50 100 LEU A CA 1
ATOM 758 C C . LEU A 1 100 ? -13.554 14.832 7.197 1.00 70.50 100 LEU A C 1
ATOM 760 O O . LEU A 1 100 ? -14.618 15.431 7.298 1.00 70.50 100 LEU A O 1
ATOM 764 N N . LYS A 1 101 ? -13.486 13.503 7.309 1.00 78.81 101 LYS A N 1
ATOM 765 C CA . LYS A 1 101 ? -14.664 12.667 7.548 1.00 78.81 101 LYS A CA 1
ATOM 766 C C . LYS A 1 101 ? -14.771 12.286 9.017 1.00 78.81 101 LYS A C 1
ATOM 768 O O . LYS A 1 101 ? -13.769 11.935 9.641 1.00 78.81 101 LYS A O 1
ATOM 773 N N . THR A 1 102 ? -15.989 12.333 9.545 1.00 84.19 102 THR A N 1
ATOM 774 C CA . THR A 1 102 ? -16.317 11.684 10.817 1.00 84.19 102 THR A CA 1
ATOM 775 C C . THR A 1 102 ? -16.425 10.192 10.558 1.00 84.19 102 THR A C 1
ATOM 777 O O . THR A 1 102 ? -17.173 9.781 9.677 1.00 84.19 102 THR A O 1
ATOM 780 N N . VAL A 1 103 ? -15.666 9.407 11.308 1.00 89.62 103 VAL A N 1
ATOM 781 C CA . VAL A 1 103 ? -15.714 7.949 11.260 1.00 89.62 103 VAL A CA 1
ATOM 782 C C . VAL A 1 103 ? -16.417 7.439 12.505 1.00 89.62 103 VAL A C 1
ATOM 784 O O . VAL A 1 103 ? -16.177 7.939 13.604 1.00 89.62 103 VAL A O 1
ATOM 787 N N . GLU A 1 104 ? -17.285 6.454 12.326 1.00 92.69 104 GLU A N 1
ATOM 788 C CA . GLU A 1 104 ? -18.054 5.847 13.411 1.00 92.69 104 GLU A CA 1
ATOM 789 C C . GLU A 1 104 ? -17.869 4.341 13.343 1.00 92.69 104 GLU A C 1
ATOM 791 O O . GLU A 1 104 ? -17.900 3.756 12.256 1.00 92.69 104 GLU A O 1
ATOM 796 N N . VAL A 1 105 ? -17.652 3.720 14.496 1.00 94.19 105 VAL A N 1
ATOM 797 C CA . VAL A 1 105 ? -17.626 2.265 14.611 1.00 94.19 105 VAL A CA 1
ATOM 798 C C . VAL A 1 105 ? -18.449 1.875 15.817 1.00 94.19 105 VAL A C 1
ATOM 800 O O . VAL A 1 105 ? -18.226 2.380 16.914 1.00 94.19 105 VAL A O 1
ATOM 803 N N . ILE A 1 106 ? -19.423 1.003 15.598 1.00 95.12 106 ILE A N 1
ATOM 804 C CA . ILE A 1 106 ? -20.361 0.570 16.625 1.00 95.12 106 ILE A CA 1
ATOM 805 C C . ILE A 1 106 ? -20.260 -0.939 16.727 1.00 95.12 106 ILE A C 1
ATOM 807 O O . ILE A 1 106 ? -20.566 -1.638 15.764 1.00 95.12 106 ILE A O 1
ATOM 811 N N . LEU A 1 107 ? -19.832 -1.435 17.880 1.00 95.06 107 LEU A N 1
ATOM 812 C CA . LEU A 1 107 ? -19.873 -2.855 18.198 1.00 95.06 107 LEU A CA 1
ATOM 813 C C . LEU A 1 107 ? -21.162 -3.128 18.978 1.00 95.06 107 LEU A C 1
ATOM 815 O O . LEU A 1 107 ? -21.278 -2.739 20.140 1.00 95.06 107 LEU A O 1
ATOM 819 N N . ASP A 1 108 ? -22.139 -3.756 18.323 1.00 94.75 108 ASP A N 1
ATOM 820 C CA . ASP A 1 108 ? -23.432 -4.092 18.916 1.00 94.75 108 ASP A CA 1
ATOM 821 C C . ASP A 1 108 ? -23.440 -5.546 19.402 1.00 94.75 108 ASP A C 1
ATOM 823 O O . ASP A 1 108 ? -23.506 -6.506 18.625 1.00 94.75 108 ASP A O 1
ATOM 827 N N . TRP A 1 109 ? -23.406 -5.708 20.723 1.00 90.81 109 TRP A N 1
ATOM 828 C CA . TRP A 1 109 ? -23.405 -7.012 21.381 1.00 90.81 109 TRP A CA 1
ATOM 829 C C . TRP A 1 109 ? -24.697 -7.787 21.179 1.00 90.81 109 TRP A C 1
ATOM 831 O O . TRP A 1 109 ? -24.672 -9.016 21.073 1.00 90.81 109 TRP A O 1
ATOM 841 N N . LYS A 1 110 ? -25.828 -7.086 21.085 1.00 91.25 110 LYS A N 1
ATOM 842 C CA . LYS A 1 110 ? -27.138 -7.722 20.971 1.00 91.25 110 LYS A CA 1
ATOM 843 C C . LYS A 1 110 ? -27.303 -8.419 19.624 1.00 91.25 110 LYS A C 1
ATOM 845 O O . LYS A 1 110 ? -27.860 -9.515 19.564 1.00 91.25 110 LYS A O 1
ATOM 850 N N . SER A 1 111 ? -26.824 -7.788 18.555 1.00 90.44 111 SER A N 1
ATOM 851 C CA . SER A 1 111 ? -26.862 -8.340 17.197 1.00 90.44 111 SER A CA 1
ATOM 852 C C . SER A 1 111 ? -25.604 -9.132 16.823 1.00 90.44 111 SER A C 1
ATOM 854 O O . SER A 1 111 ? -25.599 -9.790 15.783 1.00 90.44 111 SER A O 1
ATOM 856 N N . ARG A 1 112 ? -24.556 -9.109 17.665 1.00 91.69 112 ARG A N 1
ATOM 857 C CA . ARG A 1 112 ? -23.206 -9.613 17.345 1.00 91.69 112 ARG A CA 1
ATOM 858 C C . ARG A 1 112 ? -22.683 -9.061 16.015 1.00 91.69 112 ARG A C 1
ATOM 860 O O . ARG A 1 112 ? -22.037 -9.774 15.243 1.00 91.69 112 ARG A O 1
ATOM 867 N N . ALA A 1 113 ? -22.954 -7.788 15.755 1.00 94.31 113 ALA A N 1
ATOM 868 C CA . ALA A 1 113 ? -22.525 -7.106 14.547 1.00 94.31 113 ALA A CA 1
ATOM 869 C C . ALA A 1 113 ? -21.606 -5.932 14.875 1.00 94.31 113 ALA A C 1
ATOM 871 O O . ALA A 1 113 ? -21.665 -5.330 15.947 1.00 94.31 113 ALA A O 1
ATOM 872 N N . ILE A 1 114 ? -20.755 -5.601 13.913 1.00 94.75 114 ILE A N 1
ATOM 873 C CA . ILE A 1 114 ? -19.993 -4.364 13.905 1.00 94.75 114 ILE A CA 1
ATOM 874 C C . ILE A 1 114 ? -20.468 -3.508 12.734 1.00 94.75 114 ILE A C 1
ATOM 876 O O . ILE A 1 114 ? -20.542 -3.963 11.589 1.00 94.75 114 ILE A O 1
ATOM 880 N N . HIS A 1 115 ? -20.811 -2.263 13.039 1.00 94.81 115 HIS A N 1
ATOM 881 C CA . HIS A 1 115 ? -21.270 -1.270 12.084 1.00 94.81 115 HIS A CA 1
ATOM 882 C C . HIS A 1 115 ? -20.179 -0.228 11.880 1.00 94.81 115 HIS A C 1
ATOM 884 O O . HIS A 1 115 ? -19.571 0.258 12.830 1.00 94.81 115 HIS A O 1
ATOM 890 N N . PHE A 1 116 ? -19.953 0.130 10.630 1.00 93.81 116 PHE A N 1
ATOM 891 C CA . PHE A 1 116 ? -18.903 1.023 10.182 1.00 93.81 116 PHE A CA 1
ATOM 892 C C . PHE A 1 116 ? -19.532 2.166 9.410 1.00 93.81 116 PHE A C 1
ATOM 894 O O . PHE A 1 116 ? -20.279 1.922 8.464 1.00 93.81 116 PHE A O 1
ATOM 901 N N . ARG A 1 117 ? -19.176 3.398 9.755 1.00 91.12 117 ARG A N 1
ATOM 902 C CA . ARG A 1 117 ? -19.570 4.592 9.013 1.00 91.12 117 ARG A CA 1
ATOM 903 C C . ARG A 1 117 ? -18.350 5.310 8.485 1.00 91.12 117 ARG A C 1
ATOM 905 O O . ARG A 1 117 ? -17.461 5.664 9.262 1.00 91.12 117 ARG A O 1
ATOM 912 N N . ASP A 1 118 ? -18.313 5.536 7.175 1.00 88.38 118 ASP A N 1
ATOM 913 C CA . ASP A 1 118 ? -17.254 6.291 6.493 1.00 88.38 118 ASP A CA 1
ATOM 914 C C . ASP A 1 118 ? -15.818 5.771 6.732 1.00 88.38 118 ASP A C 1
ATOM 916 O O . ASP A 1 118 ? -14.848 6.427 6.345 1.00 88.38 118 ASP A O 1
ATOM 920 N N . CYS A 1 119 ? -15.659 4.581 7.319 1.00 84.81 119 CYS A N 1
ATOM 921 C CA . CYS A 1 119 ? -14.368 3.988 7.665 1.00 84.81 119 CYS A CA 1
ATOM 922 C C . CYS A 1 119 ? -14.088 2.669 6.937 1.00 84.81 119 CYS A C 1
ATOM 924 O O . CYS A 1 119 ? -12.922 2.346 6.728 1.00 84.81 119 CYS A O 1
ATOM 926 N N . HIS A 1 120 ? -15.118 1.927 6.511 1.00 81.50 120 HIS A N 1
ATOM 927 C CA . HIS A 1 120 ? -14.946 0.655 5.802 1.00 81.50 120 HIS A CA 1
ATOM 928 C C . HIS A 1 120 ? -14.786 0.861 4.303 1.00 81.50 120 HIS A C 1
ATOM 930 O O . HIS A 1 120 ? -15.641 1.455 3.646 1.00 81.50 120 HIS A O 1
ATOM 936 N N . VAL A 1 121 ? -13.691 0.330 3.771 1.00 79.12 121 VAL A N 1
ATOM 937 C CA . VAL A 1 121 ? -13.358 0.361 2.356 1.00 79.12 121 VAL A CA 1
ATOM 938 C C . VAL A 1 121 ? -13.381 -1.074 1.817 1.00 79.12 121 VAL A C 1
ATOM 940 O O . VAL A 1 121 ? -12.574 -1.899 2.265 1.00 79.12 121 VAL A O 1
ATOM 943 N N . PRO A 1 122 ? -14.261 -1.404 0.850 1.00 73.19 122 PRO A N 1
ATOM 944 C CA . PRO A 1 122 ? -14.258 -2.721 0.225 1.00 73.19 122 PRO A CA 1
ATOM 945 C C . PRO A 1 122 ? -12.941 -2.987 -0.520 1.00 73.19 122 PRO A C 1
ATOM 947 O O . PRO A 1 122 ? -12.204 -2.072 -0.893 1.00 73.19 122 PRO A O 1
ATOM 950 N N . ARG A 1 123 ? -12.613 -4.255 -0.757 1.00 64.94 123 ARG A N 1
ATOM 951 C CA . ARG A 1 123 ? -11.412 -4.668 -1.490 1.00 64.94 123 ARG A CA 1
ATOM 952 C C . ARG A 1 123 ? -11.585 -4.365 -2.977 1.00 64.94 123 ARG A C 1
ATOM 954 O O . ARG A 1 123 ? -12.301 -5.065 -3.684 1.00 64.94 123 ARG A O 1
ATOM 961 N N . GLY A 1 124 ? -10.896 -3.339 -3.470 1.00 54.75 124 GLY A N 1
ATOM 962 C CA . GLY A 1 124 ? -10.890 -2.991 -4.889 1.00 54.75 124 GLY A CA 1
ATOM 963 C C . GLY A 1 124 ? -9.842 -1.937 -5.238 1.00 54.75 124 GLY A C 1
ATOM 964 O O . GLY A 1 124 ? -9.213 -1.347 -4.368 1.00 54.75 124 GLY A O 1
ATOM 965 N N . PHE A 1 125 ? -9.621 -1.733 -6.537 1.00 38.53 125 PHE A N 1
ATOM 966 C CA . PHE A 1 125 ? -8.548 -0.873 -7.056 1.00 38.53 125 PHE A CA 1
ATOM 967 C C . PHE A 1 125 ? -8.827 0.637 -6.887 1.00 38.53 125 PHE A C 1
ATOM 969 O O . PHE A 1 125 ? -7.902 1.436 -6.956 1.00 38.53 125 PHE A O 1
ATOM 976 N N . LEU A 1 126 ? -10.082 1.030 -6.639 1.00 53.47 126 LEU A N 1
ATOM 977 C CA . LEU A 1 126 ? -10.527 2.421 -6.459 1.00 53.47 126 LEU A CA 1
ATOM 978 C C . LEU A 1 126 ? -11.705 2.486 -5.478 1.00 53.47 126 LEU A C 1
ATOM 980 O O . LEU A 1 126 ? -12.786 2.970 -5.809 1.00 53.47 126 LEU A O 1
ATOM 984 N N . THR A 1 127 ? -11.543 1.907 -4.295 1.00 61.31 127 THR A N 1
ATOM 985 C CA . THR A 1 127 ? -12.644 1.806 -3.338 1.00 61.31 127 THR A CA 1
ATOM 986 C C . THR A 1 127 ? -12.711 3.025 -2.429 1.00 61.31 127 THR A C 1
ATOM 988 O O . THR A 1 127 ? -11.713 3.510 -1.900 1.00 61.31 127 THR A O 1
ATOM 991 N N . SER A 1 128 ? -13.922 3.554 -2.284 1.00 72.19 128 SER A N 1
ATOM 992 C CA . SER A 1 128 ? -14.256 4.609 -1.336 1.00 72.19 128 SER A CA 1
ATOM 993 C C . SER A 1 128 ? -14.876 4.004 -0.087 1.00 72.19 128 SER A C 1
ATOM 995 O O . SER A 1 128 ? -15.487 2.935 -0.154 1.00 72.19 128 SER A O 1
ATOM 997 N N . ALA A 1 129 ? -14.775 4.717 1.033 1.00 78.31 129 ALA A N 1
ATOM 998 C CA . ALA A 1 129 ? -15.478 4.310 2.237 1.00 78.31 129 ALA A CA 1
ATOM 999 C C . ALA A 1 129 ? -16.997 4.293 2.004 1.00 78.31 129 ALA A C 1
ATOM 1001 O O . ALA A 1 129 ? -17.533 5.230 1.400 1.00 78.31 129 ALA A O 1
ATOM 1002 N N . GLN A 1 130 ? -17.671 3.235 2.455 1.00 78.06 130 GLN A N 1
ATOM 1003 C CA . GLN A 1 130 ? -19.130 3.162 2.410 1.00 78.06 130 GLN A CA 1
ATOM 1004 C C . GLN A 1 130 ? -19.740 4.077 3.487 1.00 78.06 130 GLN A C 1
ATOM 1006 O O . GLN A 1 130 ? -19.158 4.199 4.569 1.00 78.06 130 GLN A O 1
ATOM 1011 N N . PRO A 1 131 ? -20.901 4.712 3.224 1.00 83.94 131 PRO A N 1
ATOM 1012 C CA . PRO A 1 131 ? -21.601 5.503 4.234 1.00 83.94 131 PRO A CA 1
ATOM 1013 C C . PRO A 1 131 ? -21.935 4.670 5.468 1.00 83.94 131 PRO A C 1
ATOM 1015 O O . PRO A 1 131 ? -21.638 5.102 6.571 1.00 83.94 131 PRO A O 1
ATOM 1018 N N . TRP A 1 132 ? -22.464 3.461 5.264 1.00 89.75 132 TRP A N 1
ATOM 1019 C CA . TRP A 1 132 ? -22.651 2.447 6.293 1.00 89.75 132 TRP A CA 1
ATOM 1020 C C . TRP A 1 132 ? -22.299 1.074 5.740 1.00 89.75 132 TRP A C 1
ATOM 1022 O O . TRP A 1 132 ? -22.684 0.731 4.624 1.00 89.75 132 TRP A O 1
ATOM 1032 N N . PHE A 1 133 ? -21.600 0.286 6.543 1.00 90.75 133 PHE A N 1
ATOM 1033 C CA . PHE A 1 133 ? -21.330 -1.121 6.299 1.00 90.75 133 PHE A CA 1
ATOM 1034 C C . PHE A 1 133 ? -21.515 -1.881 7.609 1.00 90.75 133 PHE A C 1
ATOM 1036 O O . PHE A 1 133 ? -21.160 -1.374 8.667 1.00 90.75 133 PHE A O 1
ATOM 1043 N N . SER A 1 134 ? -22.091 -3.077 7.559 1.00 92.69 134 SER A N 1
ATOM 1044 C CA . SER A 1 134 ? -22.286 -3.915 8.744 1.00 92.69 134 SER A CA 1
ATOM 1045 C C . SER A 1 134 ? -21.818 -5.324 8.439 1.00 92.69 134 SER A C 1
ATOM 1047 O O . SER A 1 134 ? -22.151 -5.854 7.382 1.00 92.69 134 SER A O 1
ATOM 1049 N N . CYS A 1 135 ? -21.085 -5.938 9.358 1.00 92.25 135 CYS A N 1
ATOM 1050 C CA . CYS A 1 135 ? -20.738 -7.351 9.259 1.00 92.25 135 CYS A CA 1
ATOM 1051 C C . CYS A 1 135 ? -20.867 -8.040 10.612 1.00 92.25 135 CYS A C 1
ATOM 1053 O O . CYS A 1 135 ? -20.867 -7.388 11.659 1.00 92.25 135 CYS A O 1
ATOM 1055 N N . SER A 1 136 ? -20.965 -9.367 10.592 1.00 92.19 136 SER A N 1
ATOM 1056 C CA . SER A 1 136 ? -20.928 -10.140 11.831 1.00 92.19 136 SER A CA 1
ATOM 1057 C C . SER A 1 136 ? -19.536 -10.055 12.459 1.00 92.19 136 SER A C 1
ATOM 1059 O O . SER A 1 136 ? -18.519 -10.025 11.759 1.00 92.19 136 SER A O 1
ATOM 1061 N N . VAL A 1 137 ? -19.478 -10.067 13.789 1.00 90.69 137 VAL A N 1
ATOM 1062 C CA . VAL A 1 137 ? -18.218 -10.202 14.538 1.00 90.69 137 VAL A CA 1
ATOM 1063 C C . VAL A 1 137 ? -17.471 -11.484 14.139 1.00 90.69 137 VAL A C 1
ATOM 1065 O O . VAL A 1 137 ? -16.244 -11.498 14.083 1.00 90.69 137 VAL A O 1
ATOM 1068 N N . ASP A 1 138 ? -18.194 -12.541 13.765 1.00 88.31 138 ASP A N 1
ATOM 1069 C CA . ASP A 1 138 ? -17.601 -13.823 13.361 1.00 88.31 138 ASP A CA 1
ATOM 1070 C C . ASP A 1 138 ? -16.950 -13.766 11.960 1.00 88.31 138 ASP A C 1
ATOM 1072 O O . ASP A 1 138 ? -16.205 -14.664 11.558 1.00 88.31 138 ASP A O 1
ATOM 1076 N N . GLU A 1 139 ? -17.213 -12.705 11.190 1.00 85.75 139 GLU A N 1
ATOM 1077 C CA . GLU A 1 139 ? -16.637 -12.481 9.858 1.00 85.75 139 GLU A CA 1
ATOM 1078 C C . GLU A 1 139 ? -15.331 -11.684 9.896 1.00 85.75 139 GLU A C 1
ATOM 1080 O O . GLU A 1 139 ? -14.655 -11.549 8.863 1.00 85.75 139 GLU A O 1
ATOM 1085 N N . LEU A 1 140 ? -14.952 -11.189 11.078 1.00 87.56 140 LEU A N 1
ATOM 1086 C CA . LEU A 1 140 ? -13.684 -10.516 11.293 1.00 87.56 140 LEU A CA 1
ATOM 1087 C C . LEU A 1 140 ? -12.532 -11.471 10.963 1.00 87.56 140 LEU A C 1
ATOM 1089 O O . LEU A 1 140 ? -12.424 -12.588 11.465 1.00 87.56 140 LEU A O 1
ATOM 1093 N N . LYS A 1 141 ? -11.666 -11.030 10.053 1.00 81.94 141 LYS A N 1
ATOM 1094 C CA . LYS A 1 141 ? -10.474 -11.768 9.617 1.00 81.94 141 LYS A CA 1
ATOM 1095 C C . LYS A 1 141 ? -9.235 -11.381 10.402 1.00 81.94 141 LYS A C 1
ATOM 1097 O O . LYS A 1 141 ? -8.284 -12.157 10.418 1.00 81.94 141 LYS A O 1
ATOM 1102 N N . GLY A 1 142 ? -9.240 -10.199 11.006 1.00 82.56 142 GLY A N 1
ATOM 1103 C CA . GLY A 1 142 ? -8.157 -9.748 11.857 1.00 82.56 142 GLY A CA 1
ATOM 1104 C C . GLY A 1 142 ? -8.382 -8.356 12.408 1.00 82.56 142 GLY A C 1
ATOM 1105 O O . GLY A 1 142 ? -9.104 -7.545 11.825 1.00 82.56 142 GLY A O 1
ATOM 1106 N N . VAL A 1 143 ? -7.738 -8.103 13.537 1.00 85.00 143 VAL A N 1
ATOM 1107 C CA . VAL A 1 143 ? -7.696 -6.806 14.205 1.00 85.00 143 VAL A CA 1
ATOM 1108 C C . VAL A 1 143 ? -6.228 -6.517 14.496 1.00 85.00 143 VAL A C 1
ATOM 1110 O O . VAL A 1 143 ? -5.534 -7.338 15.094 1.00 85.00 143 VAL A O 1
ATOM 1113 N N . HIS A 1 144 ? -5.726 -5.387 14.005 1.00 81.62 144 HIS A N 1
ATOM 1114 C CA . HIS A 1 144 ? -4.308 -5.044 14.090 1.00 81.62 144 HIS A CA 1
ATOM 1115 C C . HIS A 1 144 ? -4.126 -3.617 14.573 1.00 81.62 144 HIS A C 1
ATOM 1117 O O . HIS A 1 144 ? -4.738 -2.696 14.040 1.00 81.62 144 HIS A O 1
ATOM 1123 N N . VAL A 1 145 ? -3.226 -3.418 15.527 1.00 81.31 145 VAL A N 1
ATOM 1124 C CA . VAL A 1 145 ? -2.813 -2.079 15.935 1.00 81.31 145 VAL A CA 1
ATOM 1125 C C . VAL A 1 145 ? -1.512 -1.724 15.237 1.00 81.31 145 VAL A C 1
ATOM 1127 O O . VAL A 1 145 ? -0.483 -2.358 15.442 1.00 81.31 145 VAL A O 1
ATOM 1130 N N . PHE A 1 146 ? -1.548 -0.669 14.434 1.00 74.94 146 PHE A N 1
ATOM 1131 C CA . PHE A 1 146 ? -0.357 -0.042 13.885 1.00 74.94 146 PHE A CA 1
ATOM 1132 C C . PHE A 1 146 ? -0.028 1.194 14.714 1.00 74.94 146 PHE A C 1
ATOM 1134 O O . PHE A 1 146 ? -0.719 2.213 14.635 1.00 74.94 146 PHE A O 1
ATOM 1141 N N . ALA A 1 147 ? 1.036 1.100 15.510 1.00 72.06 147 ALA A N 1
ATOM 1142 C CA . ALA A 1 147 ? 1.586 2.222 16.258 1.00 72.06 147 ALA A CA 1
ATOM 1143 C C . ALA A 1 147 ? 2.738 2.867 15.473 1.00 72.06 147 ALA A C 1
ATOM 1145 O O . ALA A 1 147 ? 3.766 2.243 15.208 1.00 72.06 147 ALA A O 1
ATOM 1146 N N . HIS A 1 148 ? 2.578 4.138 15.118 1.00 65.12 148 HIS A N 1
ATOM 1147 C CA . HIS A 1 148 ? 3.647 4.991 14.616 1.00 65.12 148 HIS A CA 1
ATOM 1148 C C . HIS A 1 148 ? 4.003 6.049 15.668 1.00 65.12 148 HIS A C 1
ATOM 1150 O O . HIS A 1 148 ? 3.191 6.346 16.538 1.00 65.12 148 HIS A O 1
ATOM 1156 N N . GLU A 1 149 ? 5.193 6.657 15.583 1.00 65.38 149 GLU A N 1
ATOM 1157 C CA . GLU A 1 149 ? 5.721 7.595 16.599 1.00 65.38 149 GLU A CA 1
ATOM 1158 C C . GLU A 1 149 ? 4.759 8.735 16.978 1.00 65.38 149 GLU A C 1
ATOM 1160 O O . GLU A 1 149 ? 4.894 9.331 18.043 1.00 65.38 149 GLU A O 1
ATOM 1165 N N . ARG A 1 150 ? 3.799 9.062 16.103 1.00 68.81 150 ARG A N 1
ATOM 1166 C CA . ARG A 1 150 ? 2.843 10.163 16.284 1.00 68.81 150 ARG A CA 1
ATOM 1167 C C . ARG A 1 150 ? 1.374 9.748 16.241 1.00 68.81 150 ARG A C 1
ATOM 1169 O O . ARG A 1 150 ? 0.518 10.604 16.437 1.00 68.81 150 ARG A O 1
ATOM 1176 N N . SER A 1 151 ? 1.067 8.489 15.939 1.00 76.31 151 SER A N 1
ATOM 1177 C CA . SER A 1 151 ? -0.316 8.048 15.742 1.00 76.31 151 SER A CA 1
ATOM 1178 C C . SER A 1 151 ? -0.447 6.545 15.905 1.00 76.31 151 SER A C 1
ATOM 1180 O O . SER A 1 151 ? 0.315 5.793 15.296 1.00 76.31 151 SER A O 1
ATOM 1182 N N . THR A 1 152 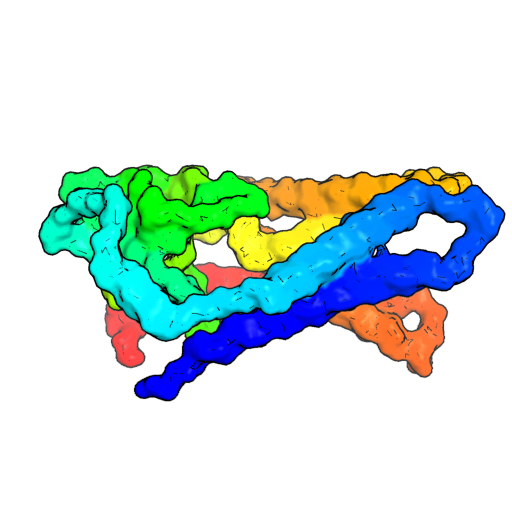? -1.467 6.116 16.638 1.00 81.19 152 THR A N 1
ATOM 1183 C CA . THR A 1 152 ? -1.882 4.716 16.688 1.00 81.19 152 THR A CA 1
ATOM 1184 C C . THR A 1 152 ? -3.144 4.555 15.848 1.00 81.19 152 THR A C 1
ATOM 1186 O O . THR A 1 152 ? -4.032 5.404 15.871 1.00 81.19 152 THR A O 1
ATOM 1189 N N . THR A 1 153 ? -3.214 3.489 15.062 1.00 85.94 153 THR A N 1
ATOM 1190 C CA . THR A 1 153 ? -4.360 3.179 14.199 1.00 85.94 153 THR A CA 1
ATOM 1191 C C . THR A 1 153 ? -4.752 1.722 14.385 1.00 85.94 153 THR A C 1
ATOM 1193 O O . THR A 1 153 ? -3.896 0.844 14.351 1.00 85.94 153 THR A O 1
ATOM 1196 N N . LEU A 1 154 ? -6.037 1.468 14.598 1.00 87.94 154 LEU A N 1
ATOM 1197 C CA . LEU A 1 154 ? -6.632 0.142 14.654 1.00 87.94 154 LEU A CA 1
ATOM 1198 C C . LEU A 1 154 ? -7.158 -0.208 13.262 1.00 87.94 154 LEU A C 1
ATOM 1200 O O . LEU A 1 154 ? -7.997 0.494 12.708 1.00 87.94 154 LEU A O 1
ATOM 1204 N N . THR A 1 155 ? -6.643 -1.280 12.678 1.00 88.38 155 THR A N 1
ATOM 1205 C CA . THR A 1 155 ? -7.103 -1.823 11.403 1.00 88.38 155 THR A CA 1
ATOM 1206 C C . THR A 1 155 ? -7.983 -3.031 11.669 1.00 88.38 155 THR A C 1
ATOM 1208 O O . THR A 1 155 ? -7.515 -4.023 12.224 1.00 88.38 155 THR A O 1
ATOM 1211 N N . ILE A 1 156 ? -9.240 -2.956 11.247 1.00 89.19 156 ILE A N 1
ATOM 1212 C CA . ILE A 1 156 ? -10.200 -4.058 11.313 1.00 89.19 156 ILE A CA 1
ATOM 1213 C C . ILE A 1 156 ? -10.357 -4.626 9.907 1.00 89.19 156 ILE A C 1
ATOM 1215 O O . ILE A 1 156 ? -10.724 -3.909 8.976 1.00 89.19 156 ILE A O 1
ATOM 1219 N N . VAL A 1 157 ? -10.064 -5.910 9.735 1.00 86.12 157 VAL A N 1
ATOM 1220 C CA . VAL A 1 157 ? -10.110 -6.594 8.442 1.00 86.12 157 VAL A CA 1
ATOM 1221 C C . VAL A 1 157 ? -11.305 -7.533 8.408 1.00 86.12 157 VAL A C 1
ATOM 1223 O O . VAL A 1 157 ? -11.499 -8.354 9.300 1.00 86.12 157 VAL A O 1
ATOM 1226 N N . THR A 1 158 ? -12.078 -7.447 7.334 1.00 87.25 158 THR A N 1
ATOM 1227 C CA . THR A 1 158 ? -13.249 -8.291 7.063 1.00 87.25 158 THR A CA 1
ATOM 1228 C C . THR A 1 158 ? -13.008 -9.109 5.791 1.00 87.25 158 THR A C 1
ATOM 1230 O O . THR A 1 158 ? -11.988 -8.956 5.110 1.00 87.25 158 THR A O 1
ATOM 1233 N N . ALA A 1 159 ? -13.933 -10.005 5.442 1.00 79.94 159 ALA A N 1
ATOM 1234 C CA . ALA A 1 159 ? -13.873 -10.694 4.151 1.00 79.94 159 ALA A CA 1
ATOM 1235 C C . ALA A 1 159 ? -13.928 -9.701 2.971 1.00 79.94 159 ALA A C 1
ATOM 1237 O O . ALA A 1 159 ? -13.193 -9.859 1.989 1.00 79.94 159 ALA A O 1
ATOM 1238 N N . GLU A 1 160 ? -14.755 -8.664 3.109 1.00 81.62 160 GLU A N 1
ATOM 1239 C CA . GLU A 1 160 ? -15.094 -7.727 2.040 1.00 81.62 160 GLU A CA 1
ATOM 1240 C C . GLU A 1 160 ? -14.151 -6.534 1.938 1.00 81.62 160 GLU A C 1
ATOM 1242 O O . GLU A 1 160 ? -14.023 -5.950 0.867 1.00 81.62 160 GLU A O 1
ATOM 1247 N N . GLY A 1 161 ? -13.485 -6.159 3.026 1.00 83.75 161 GLY A N 1
ATOM 1248 C CA . GLY A 1 161 ? -12.808 -4.872 3.114 1.00 83.75 161 GLY A CA 1
ATOM 1249 C C . GLY A 1 161 ? -11.994 -4.688 4.380 1.00 83.75 161 GLY A C 1
ATOM 1250 O O . GLY A 1 161 ? -11.778 -5.627 5.152 1.00 83.75 161 GLY A O 1
ATOM 1251 N N . ARG A 1 162 ? -11.557 -3.451 4.597 1.00 86.50 162 ARG A N 1
ATOM 1252 C CA . ARG A 1 162 ? -10.848 -3.043 5.809 1.00 86.50 162 ARG A CA 1
ATOM 1253 C C . ARG A 1 162 ? -11.347 -1.695 6.307 1.00 86.50 162 ARG A C 1
ATOM 1255 O O . ARG A 1 162 ? -11.754 -0.859 5.505 1.00 86.50 162 ARG A O 1
ATOM 1262 N N . ALA A 1 163 ? -11.273 -1.491 7.613 1.00 88.94 163 ALA A N 1
ATOM 1263 C CA . ALA A 1 163 ? -11.501 -0.207 8.253 1.00 88.94 163 ALA A CA 1
ATOM 1264 C C . ALA A 1 163 ? -10.246 0.227 9.011 1.00 88.94 163 ALA A C 1
ATOM 1266 O O . ALA A 1 163 ? -9.663 -0.571 9.741 1.00 88.94 163 ALA A O 1
ATOM 1267 N N . GLU A 1 164 ? -9.835 1.480 8.831 1.00 87.75 164 GLU A N 1
ATOM 1268 C CA . GLU A 1 164 ? -8.706 2.092 9.540 1.00 87.75 164 GLU A CA 1
ATOM 1269 C C . GLU A 1 164 ? -9.241 3.144 10.516 1.00 87.75 164 GLU A C 1
ATOM 1271 O O . GLU A 1 164 ? -9.908 4.100 10.119 1.00 87.75 164 GLU A O 1
ATOM 1276 N N . ILE A 1 165 ? -8.968 2.948 11.803 1.00 89.75 165 ILE A N 1
ATOM 1277 C CA . ILE A 1 165 ? -9.579 3.692 12.901 1.00 89.75 165 ILE A CA 1
ATOM 1278 C C . ILE A 1 165 ? -8.473 4.375 13.712 1.00 89.75 165 ILE A C 1
ATOM 1280 O O . ILE A 1 165 ? -7.664 3.691 14.341 1.00 89.75 165 ILE A O 1
ATOM 1284 N N . PRO A 1 166 ? -8.385 5.711 13.723 1.00 89.25 166 PRO A N 1
ATOM 1285 C CA . PRO A 1 166 ? -7.351 6.407 14.476 1.00 89.25 166 PRO A CA 1
ATOM 1286 C C . PRO A 1 166 ? -7.618 6.357 15.983 1.00 89.25 166 PRO A C 1
ATOM 1288 O O . PRO A 1 166 ? -8.753 6.481 16.441 1.00 89.25 166 PRO A O 1
ATOM 1291 N N . SER A 1 167 ? -6.555 6.280 16.780 1.00 88.25 167 SER A N 1
ATOM 1292 C CA . SER A 1 167 ? -6.633 6.250 18.247 1.00 88.25 167 SER A CA 1
ATOM 1293 C C . SER A 1 167 ? -7.059 7.568 18.893 1.00 88.25 167 SER A C 1
ATOM 1295 O O . SER A 1 167 ? -7.076 7.678 20.112 1.00 88.25 167 SER A O 1
ATOM 1297 N N . THR A 1 168 ? -7.325 8.597 18.092 1.00 86.75 168 THR A N 1
ATOM 1298 C CA . THR A 1 168 ? -7.689 9.940 18.555 1.00 86.75 168 THR A CA 1
ATOM 1299 C C . THR A 1 168 ? -9.188 10.114 18.786 1.00 86.75 168 THR A C 1
ATOM 1301 O O . THR A 1 168 ? -9.591 11.190 19.211 1.00 86.75 168 THR A O 1
ATOM 1304 N N . GLY A 1 169 ? -10.008 9.120 18.432 1.00 87.00 169 GLY A N 1
ATOM 1305 C CA . GLY A 1 169 ? -11.456 9.161 18.635 1.00 87.00 169 GLY A CA 1
ATOM 1306 C C . GLY A 1 169 ? -11.878 8.688 20.025 1.00 87.00 169 GLY A C 1
ATOM 1307 O O . GLY A 1 169 ? -11.173 7.904 20.666 1.00 87.00 169 GLY A O 1
ATOM 1308 N N . ASP A 1 170 ? -13.044 9.154 20.461 1.00 87.88 170 ASP A N 1
ATOM 1309 C CA . ASP A 1 170 ? -13.675 8.733 21.711 1.00 87.88 170 ASP A CA 1
ATOM 1310 C C . ASP A 1 170 ? -14.090 7.256 21.605 1.00 87.88 170 ASP A C 1
ATOM 1312 O O . ASP A 1 170 ? -14.513 6.815 20.536 1.00 87.88 170 ASP A O 1
ATOM 1316 N N . GLY A 1 171 ? -13.955 6.481 22.687 1.00 88.62 171 GLY A N 1
ATOM 1317 C CA . GLY A 1 171 ? -14.317 5.052 22.722 1.00 88.62 171 GLY A CA 1
ATOM 1318 C C . GLY A 1 171 ? -13.278 4.095 22.119 1.00 88.62 171 GLY A C 1
ATOM 1319 O O . GLY A 1 171 ? -13.550 2.907 21.941 1.00 88.62 171 GLY A O 1
ATOM 1320 N N . PHE A 1 172 ? -12.091 4.594 21.748 1.00 92.56 172 PHE A N 1
ATOM 1321 C CA . PHE A 1 172 ? -11.039 3.767 21.149 1.00 92.56 172 PHE A CA 1
ATOM 1322 C C . PHE A 1 172 ? -10.493 2.676 22.086 1.00 92.56 172 PHE A C 1
ATOM 1324 O O . PHE A 1 172 ? -10.378 1.538 21.624 1.00 92.56 172 PHE A O 1
ATOM 1331 N N . PRO A 1 173 ? -10.128 2.962 23.357 1.00 91.62 173 PRO A N 1
ATOM 1332 C CA . PRO A 1 173 ? -9.592 1.939 24.256 1.00 91.62 173 PRO A CA 1
ATOM 1333 C C . PRO A 1 173 ? -10.563 0.775 24.475 1.00 91.62 173 PRO A C 1
ATOM 1335 O O . PRO A 1 173 ? -10.141 -0.379 24.429 1.00 91.62 173 PRO A O 1
ATOM 1338 N N . GLU A 1 174 ? -11.849 1.078 24.654 1.00 94.00 174 GLU A N 1
ATOM 1339 C CA . GLU A 1 174 ? -12.919 0.103 24.864 1.00 94.00 174 GLU A CA 1
ATOM 1340 C C . GLU A 1 174 ? -13.129 -0.752 23.613 1.00 94.00 174 GLU A C 1
ATOM 1342 O O . GLU A 1 174 ? -13.107 -1.979 23.690 1.00 94.00 174 GLU A O 1
ATOM 1347 N N . LEU A 1 175 ? -13.241 -0.114 22.441 1.00 93.75 175 LEU A N 1
ATOM 1348 C CA . LEU A 1 175 ? -13.381 -0.820 21.168 1.00 93.75 175 LEU A CA 1
ATOM 1349 C C . LEU A 1 175 ? -12.185 -1.747 20.904 1.00 93.75 175 LEU A C 1
ATOM 1351 O O . LEU A 1 175 ? -12.359 -2.883 20.469 1.00 93.75 175 LEU A O 1
ATOM 1355 N N . HIS A 1 176 ? -10.966 -1.265 21.152 1.00 91.00 176 HIS A N 1
ATOM 1356 C CA . HIS A 1 176 ? -9.756 -2.047 20.936 1.00 91.00 176 HIS A CA 1
ATOM 1357 C C . HIS A 1 176 ? -9.672 -3.252 21.878 1.00 91.00 176 HIS A C 1
ATOM 1359 O O . HIS A 1 176 ? -9.370 -4.348 21.408 1.00 91.00 176 HIS A O 1
ATOM 1365 N N . ALA A 1 177 ? -9.937 -3.065 23.175 1.00 90.69 177 ALA A N 1
ATOM 1366 C CA . ALA A 1 177 ? -9.884 -4.145 24.158 1.00 90.69 177 ALA A CA 1
ATOM 1367 C C . ALA A 1 177 ? -10.826 -5.296 23.776 1.00 90.69 177 ALA A C 1
ATOM 1369 O O . ALA A 1 177 ? -10.411 -6.452 23.735 1.00 90.69 177 ALA A O 1
ATOM 1370 N N . GLU A 1 178 ? -12.053 -4.956 23.397 1.00 91.81 178 GLU A N 1
ATOM 1371 C CA . GLU A 1 178 ? -13.107 -5.921 23.081 1.00 91.81 178 GLU A CA 1
ATOM 1372 C C . GLU A 1 178 ? -12.853 -6.644 21.759 1.00 91.81 178 GLU A C 1
ATOM 1374 O O . GLU A 1 178 ? -12.956 -7.865 21.662 1.00 91.81 178 GLU A O 1
ATOM 1379 N N . LEU A 1 179 ? -12.415 -5.918 20.729 1.00 90.62 179 LEU A N 1
ATOM 1380 C CA . LEU A 1 179 ? -12.041 -6.541 19.461 1.00 90.62 179 LEU A CA 1
ATOM 1381 C C . LEU A 1 179 ? -10.812 -7.449 19.584 1.00 90.62 179 LEU A C 1
ATOM 1383 O O . LEU A 1 179 ? -10.723 -8.452 18.873 1.00 90.62 179 LEU A O 1
ATOM 1387 N N . ASN A 1 180 ? -9.879 -7.120 20.479 1.00 86.00 180 ASN A N 1
ATOM 1388 C CA . ASN A 1 180 ? -8.714 -7.955 20.751 1.00 86.00 180 ASN A CA 1
ATOM 1389 C C . ASN A 1 180 ? -9.087 -9.239 21.515 1.00 86.00 180 ASN A C 1
ATOM 1391 O O . ASN A 1 180 ? -8.466 -10.277 21.294 1.00 86.00 180 ASN A O 1
ATOM 1395 N N . GLU A 1 181 ? -10.117 -9.198 22.366 1.00 86.31 181 GLU A N 1
ATOM 1396 C CA . GLU A 1 181 ? -10.678 -10.395 23.006 1.00 86.31 181 GLU A CA 1
ATOM 1397 C C . GLU A 1 181 ? -11.423 -11.289 22.000 1.00 86.31 181 GLU A C 1
ATOM 1399 O O . GLU A 1 181 ? -11.305 -12.514 22.049 1.00 86.31 181 GLU A O 1
ATOM 1404 N N . LEU A 1 182 ? -12.146 -10.684 21.052 1.00 84.31 182 LEU A N 1
ATOM 1405 C CA . LEU A 1 182 ? -12.934 -11.395 20.040 1.00 84.31 182 LEU A CA 1
ATOM 1406 C C . LEU A 1 182 ? -12.085 -12.046 18.943 1.00 84.31 182 LEU A C 1
ATOM 1408 O O . LEU A 1 182 ? -12.423 -13.126 18.455 1.00 84.31 182 LEU A O 1
ATOM 1412 N N . VAL A 1 183 ? -10.989 -11.398 18.541 1.00 79.38 183 VAL A N 1
ATOM 1413 C CA . VAL A 1 183 ? -10.090 -11.876 17.480 1.00 79.38 183 VAL A CA 1
ATOM 1414 C C . VAL A 1 183 ? -8.651 -11.942 18.011 1.00 79.38 183 VAL A C 1
ATOM 1416 O O . VAL A 1 183 ? -7.774 -11.209 17.541 1.00 79.38 183 VAL A O 1
ATOM 1419 N N . PRO A 1 184 ? -8.376 -12.811 19.004 1.00 60.41 184 PRO A N 1
ATOM 1420 C CA . PRO A 1 184 ? -7.087 -12.837 19.669 1.00 60.41 184 PRO A CA 1
ATOM 1421 C C . PRO A 1 184 ? -6.011 -13.335 18.708 1.00 60.41 184 PRO A C 1
ATOM 1423 O O . PRO A 1 184 ? -6.065 -14.448 18.179 1.00 60.41 184 PRO A O 1
ATOM 1426 N N . GLY A 1 185 ? -4.991 -12.507 18.501 1.00 56.19 185 GLY A N 1
ATOM 1427 C CA . GLY A 1 185 ? -3.743 -12.960 17.899 1.00 56.19 185 GLY A CA 1
ATOM 1428 C C . GLY A 1 185 ? -3.832 -13.333 16.421 1.00 56.19 185 GLY A C 1
ATOM 1429 O O . GLY A 1 185 ? -3.086 -14.209 15.969 1.00 56.19 185 GLY A O 1
ATOM 1430 N N . THR A 1 186 ? -4.663 -12.656 15.624 1.00 51.34 186 THR A N 1
ATOM 1431 C CA . THR A 1 186 ? -4.439 -12.687 14.175 1.00 51.34 186 THR A CA 1
ATOM 1432 C C . THR A 1 186 ? -3.080 -12.056 13.890 1.00 51.34 186 THR A C 1
ATOM 1434 O O . THR A 1 186 ? -2.921 -10.836 13.929 1.00 51.34 186 THR A O 1
ATOM 1437 N N . ARG A 1 187 ? -2.082 -12.917 13.644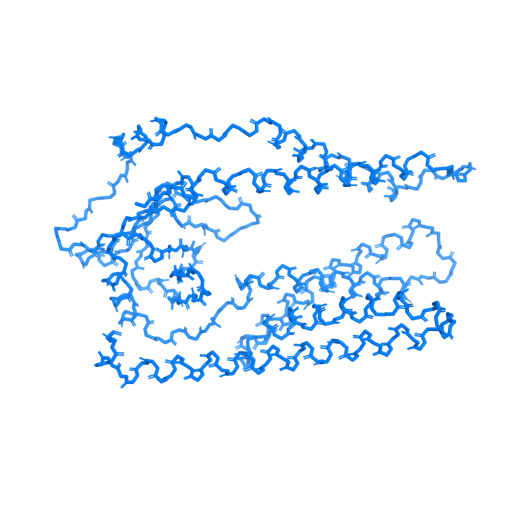 1.00 51.47 187 ARG A N 1
ATOM 1438 C CA . ARG A 1 187 ? -0.767 -12.556 13.094 1.00 51.47 187 ARG A CA 1
ATOM 1439 C C . ARG A 1 187 ? -0.964 -11.576 11.937 1.00 51.47 187 ARG A C 1
ATOM 1441 O O . ARG A 1 187 ? -1.974 -11.725 11.249 1.00 51.47 187 ARG A O 1
ATOM 1448 N N . PRO A 1 188 ? -0.039 -10.624 11.703 1.00 49.66 188 PRO A N 1
ATOM 1449 C CA . PRO A 1 188 ? -0.129 -9.642 10.621 1.00 49.66 188 PRO A CA 1
ATOM 1450 C C . PRO A 1 188 ? -0.311 -10.383 9.298 1.00 49.66 188 PRO A C 1
ATOM 1452 O O . PRO A 1 188 ? 0.623 -10.906 8.700 1.00 49.66 188 PRO A O 1
ATOM 1455 N N . GLY A 1 189 ? -1.574 -10.530 8.924 1.00 47.84 189 GLY A N 1
ATOM 1456 C CA . GLY A 1 189 ? -2.027 -11.578 8.031 1.00 47.84 189 GLY A CA 1
ATOM 1457 C C . GLY A 1 189 ? -2.478 -11.008 6.716 1.00 47.84 189 GLY A C 1
ATOM 1458 O O . GLY A 1 189 ? -3.283 -11.643 6.066 1.00 47.84 189 GLY A O 1
ATOM 1459 N N . PHE A 1 190 ? -1.991 -9.831 6.332 1.00 56.19 190 PHE A N 1
ATOM 1460 C CA . PHE A 1 190 ? -2.102 -9.324 4.974 1.00 56.19 190 PHE A CA 1
ATOM 1461 C C . PHE A 1 190 ? -0.911 -8.409 4.718 1.00 56.19 190 PHE A C 1
ATOM 1463 O O . PHE A 1 190 ? -1.035 -7.185 4.722 1.00 56.19 190 PHE A O 1
ATOM 1470 N N . SER A 1 191 ? 0.266 -8.984 4.448 1.00 59.62 191 SER A N 1
ATOM 1471 C CA . SER A 1 191 ? 1.386 -8.171 3.979 1.00 59.62 191 SER A CA 1
ATOM 1472 C C . SER A 1 191 ? 1.049 -7.507 2.641 1.00 59.62 191 SER A C 1
ATOM 1474 O O . SER A 1 191 ? 1.676 -6.509 2.323 1.00 59.62 191 SER A O 1
ATOM 1476 N N . ALA A 1 192 ? 0.011 -7.972 1.924 1.00 60.91 192 ALA A N 1
ATOM 1477 C CA . ALA A 1 192 ? -0.627 -7.315 0.775 1.00 60.91 192 ALA A CA 1
ATOM 1478 C C . ALA A 1 192 ? -1.317 -5.965 1.084 1.00 60.91 192 ALA A C 1
ATOM 1480 O O . ALA A 1 192 ? -1.493 -5.157 0.172 1.00 60.91 192 ALA A O 1
ATOM 1481 N N . ASP A 1 193 ? -1.685 -5.716 2.341 1.00 64.12 193 ASP A N 1
ATOM 1482 C CA . ASP A 1 193 ? -2.329 -4.479 2.797 1.00 64.12 193 ASP A CA 1
ATOM 1483 C C . ASP A 1 193 ? -1.356 -3.536 3.522 1.00 64.12 193 ASP A C 1
ATOM 1485 O O . ASP A 1 193 ? -1.695 -2.383 3.794 1.00 64.12 193 ASP A O 1
ATOM 1489 N N . HIS A 1 194 ? -0.132 -4.001 3.792 1.00 71.00 194 HIS A N 1
ATOM 1490 C CA . HIS A 1 194 ? 0.903 -3.223 4.462 1.00 71.00 194 HIS A CA 1
ATOM 1491 C C . HIS A 1 194 ? 1.293 -1.995 3.611 1.00 71.00 194 HIS A C 1
ATOM 1493 O O . HIS A 1 194 ? 1.473 -2.131 2.396 1.00 71.00 194 HIS A O 1
ATOM 1499 N N . PRO A 1 195 ? 1.514 -0.804 4.207 1.00 70.81 195 PRO A N 1
ATOM 1500 C CA . PRO A 1 195 ? 1.815 0.429 3.463 1.00 70.81 195 PRO A CA 1
ATOM 1501 C C . PRO A 1 195 ? 3.049 0.315 2.550 1.00 70.81 195 PRO A C 1
ATOM 1503 O O . PRO A 1 195 ? 3.137 0.980 1.520 1.00 70.81 195 PRO A O 1
ATOM 1506 N N . MET A 1 196 ? 3.981 -0.587 2.875 1.00 75.81 196 MET A N 1
ATOM 1507 C CA . MET A 1 196 ? 5.156 -0.879 2.037 1.00 75.81 196 MET A CA 1
ATOM 1508 C C . MET A 1 196 ? 4.856 -1.710 0.776 1.00 75.81 196 MET A C 1
ATOM 1510 O O . MET A 1 196 ? 5.748 -1.863 -0.056 1.00 75.81 196 MET A O 1
ATOM 1514 N N . MET A 1 197 ? 3.632 -2.208 0.562 1.00 81.25 197 MET A N 1
ATOM 1515 C CA . MET A 1 197 ? 3.289 -2.907 -0.686 1.00 81.25 197 MET A CA 1
ATOM 1516 C C . MET A 1 197 ? 3.371 -2.023 -1.911 1.00 81.25 197 MET A C 1
ATOM 1518 O O . MET A 1 197 ? 3.773 -2.504 -2.966 1.00 81.25 197 MET A O 1
ATOM 1522 N N . GLY A 1 198 ? 3.035 -0.736 -1.783 1.00 82.25 198 GLY A N 1
ATOM 1523 C CA . GLY A 1 198 ? 3.223 0.214 -2.879 1.00 82.25 198 GLY A CA 1
ATOM 1524 C C . GLY A 1 198 ? 4.688 0.253 -3.320 1.00 82.25 198 GLY A C 1
ATOM 1525 O O . GLY A 1 198 ? 4.985 0.149 -4.507 1.00 82.25 198 GLY A O 1
ATOM 1526 N N . VAL A 1 199 ? 5.609 0.289 -2.353 1.00 80.44 199 VAL A N 1
ATOM 1527 C CA . VAL A 1 199 ? 7.057 0.246 -2.603 1.00 80.44 199 VAL A CA 1
ATOM 1528 C C . VAL A 1 199 ? 7.473 -1.093 -3.216 1.00 80.44 199 VAL A C 1
ATOM 1530 O O . VAL A 1 199 ? 8.245 -1.111 -4.172 1.00 80.44 199 VAL A O 1
ATOM 1533 N N . ALA A 1 200 ? 6.927 -2.209 -2.728 1.00 82.75 200 ALA A N 1
ATOM 1534 C CA . ALA A 1 200 ? 7.188 -3.532 -3.288 1.00 82.75 200 ALA A CA 1
ATOM 1535 C C . ALA A 1 200 ? 6.711 -3.647 -4.751 1.00 82.75 200 ALA A C 1
ATOM 1537 O O . ALA A 1 200 ? 7.430 -4.194 -5.585 1.00 82.75 200 ALA A O 1
ATOM 1538 N N . TYR A 1 201 ? 5.551 -3.079 -5.103 1.00 87.38 201 TYR A N 1
ATOM 1539 C CA . TYR A 1 201 ? 5.085 -3.022 -6.492 1.00 87.38 201 TYR A CA 1
ATOM 1540 C C . TYR A 1 201 ? 6.007 -2.187 -7.372 1.00 87.38 201 TYR A C 1
ATOM 1542 O O . TYR A 1 201 ? 6.342 -2.626 -8.468 1.00 87.38 201 TYR A O 1
ATOM 1550 N N . VAL A 1 202 ? 6.468 -1.029 -6.894 1.00 84.81 202 VAL A N 1
ATOM 1551 C CA . VAL A 1 202 ? 7.450 -0.219 -7.630 1.00 84.81 202 VAL A CA 1
ATOM 1552 C C . VAL A 1 202 ? 8.747 -1.004 -7.838 1.00 84.81 202 VAL A C 1
ATOM 1554 O O . VAL A 1 202 ? 9.268 -1.030 -8.949 1.00 84.81 202 VAL A O 1
ATOM 1557 N N . ALA A 1 203 ? 9.237 -1.707 -6.814 1.00 81.62 203 ALA A N 1
ATOM 1558 C CA . ALA A 1 203 ? 10.414 -2.566 -6.931 1.00 81.62 203 ALA A CA 1
ATOM 1559 C C . ALA A 1 203 ? 10.217 -3.665 -7.987 1.00 81.62 203 ALA A C 1
ATOM 1561 O O . ALA A 1 203 ? 11.058 -3.836 -8.870 1.00 81.62 203 ALA A O 1
ATOM 1562 N N . GLY A 1 204 ? 9.077 -4.360 -7.939 1.00 83.06 204 GLY A N 1
ATOM 1563 C CA . GLY A 1 204 ? 8.700 -5.369 -8.927 1.00 83.06 204 GLY A CA 1
ATOM 1564 C C . GLY A 1 204 ? 8.642 -4.803 -10.342 1.00 83.06 204 GLY A C 1
ATOM 1565 O O . GLY A 1 204 ? 9.216 -5.394 -11.252 1.00 83.06 204 GLY A O 1
ATOM 1566 N N . ALA A 1 205 ? 8.027 -3.632 -10.521 1.00 88.06 205 ALA A N 1
ATOM 1567 C CA . ALA A 1 205 ? 7.950 -2.951 -11.810 1.00 88.06 205 ALA A CA 1
ATOM 1568 C C . ALA A 1 205 ? 9.337 -2.598 -12.360 1.00 88.06 205 ALA A C 1
ATOM 1570 O O . ALA A 1 205 ? 9.606 -2.839 -13.533 1.00 88.06 205 ALA A O 1
ATOM 1571 N N . VAL A 1 206 ? 10.233 -2.071 -11.521 1.00 82.94 206 VAL A N 1
ATOM 1572 C CA . VAL A 1 206 ? 11.599 -1.706 -11.925 1.00 82.94 206 VAL A CA 1
ATOM 1573 C C . VAL A 1 206 ? 12.399 -2.943 -12.333 1.00 82.94 206 VAL A C 1
ATOM 1575 O O . VAL A 1 206 ? 12.967 -2.970 -13.423 1.00 82.94 206 VAL A O 1
ATOM 1578 N N . VAL A 1 207 ? 12.415 -3.991 -11.503 1.00 80.12 207 VAL A N 1
ATOM 1579 C CA . VAL A 1 207 ? 13.125 -5.246 -11.815 1.00 80.12 207 VAL A CA 1
ATOM 1580 C C . VAL A 1 207 ? 12.562 -5.886 -13.083 1.00 80.12 207 VAL A C 1
ATOM 1582 O O . VAL A 1 207 ? 13.317 -6.302 -13.961 1.00 80.12 207 VAL A O 1
ATOM 1585 N N . GLY A 1 208 ? 11.235 -5.918 -13.202 1.00 82.12 208 GLY A N 1
ATOM 1586 C CA . GLY A 1 208 ? 10.537 -6.422 -14.373 1.00 82.12 208 GLY A CA 1
ATOM 1587 C C . GLY A 1 208 ? 10.873 -5.644 -15.644 1.00 82.12 208 GLY A C 1
ATOM 1588 O O . GLY A 1 208 ? 11.127 -6.253 -16.679 1.00 82.12 208 GLY A O 1
ATOM 1589 N N . LEU A 1 209 ? 10.947 -4.314 -15.567 1.00 90.31 209 LEU A N 1
ATOM 1590 C CA . LEU A 1 209 ? 11.327 -3.450 -16.685 1.00 90.31 209 LEU A CA 1
ATOM 1591 C C . LEU A 1 209 ? 12.734 -3.787 -17.190 1.00 90.31 209 LEU A C 1
ATOM 1593 O O . LEU A 1 209 ? 12.911 -3.997 -18.389 1.00 90.31 209 LEU A O 1
ATOM 1597 N N . PHE A 1 210 ? 13.718 -3.912 -16.292 1.00 79.75 210 PHE A N 1
ATOM 1598 C CA . PHE A 1 210 ? 15.078 -4.313 -16.671 1.00 79.75 210 PHE A CA 1
ATOM 1599 C C . PHE A 1 210 ? 15.128 -5.725 -17.262 1.00 79.75 210 PHE A C 1
ATOM 1601 O O . PHE A 1 210 ? 15.818 -5.944 -18.257 1.00 79.75 210 PHE A O 1
ATOM 1608 N N . ALA A 1 211 ? 14.378 -6.675 -16.699 1.00 74.56 211 ALA A N 1
ATOM 1609 C CA . ALA A 1 211 ? 14.256 -8.012 -17.275 1.00 74.56 211 ALA A CA 1
ATOM 1610 C C . ALA A 1 211 ? 13.659 -7.959 -18.692 1.00 74.56 211 ALA A C 1
ATOM 1612 O O . ALA A 1 211 ? 14.156 -8.635 -19.589 1.00 74.56 211 ALA A O 1
ATOM 1613 N N . GLY A 1 212 ? 12.660 -7.101 -18.915 1.00 76.88 212 GLY A N 1
ATOM 1614 C CA . GLY A 1 212 ? 12.085 -6.827 -20.231 1.00 76.88 212 GLY A CA 1
ATOM 1615 C C . GLY A 1 212 ? 13.124 -6.333 -21.239 1.00 76.88 212 GLY A C 1
ATOM 1616 O O . GLY A 1 212 ? 13.195 -6.865 -22.343 1.00 76.88 212 GLY A O 1
ATOM 1617 N N . VAL A 1 213 ? 13.985 -5.387 -20.845 1.00 81.00 213 VAL A N 1
ATOM 1618 C CA . VAL A 1 213 ? 15.098 -4.903 -21.688 1.00 81.00 213 VAL A CA 1
ATOM 1619 C C . VAL A 1 213 ? 16.072 -6.030 -22.035 1.00 81.00 213 VAL A C 1
ATOM 1621 O O . VAL A 1 213 ? 16.480 -6.160 -23.184 1.00 81.00 213 VAL A O 1
ATOM 1624 N N . LEU A 1 214 ? 16.449 -6.858 -21.057 1.00 74.06 214 LEU A N 1
ATOM 1625 C CA . LEU A 1 214 ? 17.417 -7.943 -21.263 1.00 74.06 214 LEU A CA 1
ATOM 1626 C C . LEU A 1 214 ? 16.875 -9.081 -22.136 1.00 74.06 214 LEU A C 1
ATOM 1628 O O . LEU A 1 214 ? 17.656 -9.775 -22.787 1.00 74.06 214 LEU A O 1
ATOM 1632 N N . LEU A 1 215 ? 15.557 -9.283 -22.132 1.00 78.88 215 LEU A N 1
ATOM 1633 C CA . LEU A 1 215 ? 14.874 -10.292 -22.940 1.00 78.88 215 LEU A CA 1
ATOM 1634 C C . LEU A 1 215 ? 14.486 -9.782 -24.335 1.00 78.88 215 LEU A C 1
ATOM 1636 O O . LEU A 1 215 ? 14.086 -10.588 -25.177 1.00 78.88 215 LEU A O 1
ATOM 1640 N N . ALA A 1 216 ? 14.600 -8.477 -24.594 1.00 84.69 216 ALA A N 1
ATOM 1641 C CA . ALA A 1 216 ? 14.304 -7.912 -25.900 1.00 84.69 216 ALA A CA 1
ATOM 1642 C C . ALA A 1 216 ? 15.270 -8.476 -26.968 1.00 84.69 216 ALA A C 1
ATOM 1644 O O . ALA A 1 216 ? 16.474 -8.612 -26.710 1.00 84.69 216 ALA A O 1
ATOM 1645 N N . PRO A 1 217 ? 14.781 -8.808 -28.180 1.00 86.12 217 PRO A N 1
ATOM 1646 C CA . PRO A 1 217 ? 15.640 -9.254 -29.269 1.00 86.12 217 PRO A CA 1
ATOM 1647 C C . PRO A 1 217 ? 16.751 -8.240 -29.564 1.00 86.12 217 PRO A C 1
ATOM 1649 O O . PRO A 1 217 ? 16.529 -7.029 -29.581 1.00 86.12 217 PRO A O 1
ATOM 1652 N N . ARG A 1 218 ? 17.967 -8.724 -29.840 1.00 88.56 218 ARG A N 1
ATOM 1653 C CA . ARG A 1 218 ? 19.062 -7.840 -30.262 1.00 88.56 218 ARG A CA 1
ATOM 1654 C C . ARG A 1 218 ? 18.706 -7.193 -31.599 1.00 88.56 218 ARG A C 1
ATOM 1656 O O . ARG A 1 218 ? 18.439 -7.905 -32.562 1.00 88.56 218 ARG A O 1
ATOM 1663 N N . GLY A 1 219 ? 18.738 -5.864 -31.649 1.00 85.06 219 GLY A N 1
ATOM 1664 C CA . GLY A 1 219 ? 18.317 -5.099 -32.826 1.00 85.06 219 GLY A CA 1
ATOM 1665 C C . GLY A 1 219 ? 16.804 -4.891 -32.926 1.00 85.06 219 GLY A C 1
ATOM 1666 O O . GLY A 1 219 ? 16.335 -4.510 -33.993 1.00 85.06 219 GLY A O 1
ATOM 1667 N N . ALA A 1 220 ? 16.055 -5.149 -31.847 1.00 79.00 220 ALA A N 1
ATOM 1668 C CA . ALA A 1 220 ? 14.679 -4.689 -31.720 1.00 79.00 220 ALA A CA 1
ATOM 1669 C C . ALA A 1 220 ? 14.601 -3.174 -31.958 1.00 79.00 220 ALA A C 1
ATOM 1671 O O . ALA A 1 220 ? 15.476 -2.426 -31.518 1.00 79.00 220 ALA A O 1
ATOM 1672 N N . ASP A 1 221 ? 13.555 -2.748 -32.660 1.00 86.81 221 ASP A N 1
ATOM 1673 C CA . ASP A 1 221 ? 13.199 -1.341 -32.770 1.00 86.81 221 ASP A CA 1
ATOM 1674 C C . ASP A 1 221 ? 12.688 -0.804 -31.423 1.00 86.81 221 ASP A C 1
ATOM 1676 O O . ASP A 1 221 ? 12.303 -1.567 -30.528 1.00 86.81 221 ASP A O 1
ATOM 1680 N N . ASP A 1 222 ? 12.689 0.522 -31.278 1.00 84.12 222 ASP A N 1
ATOM 1681 C CA . ASP A 1 222 ? 12.335 1.204 -30.026 1.00 84.12 222 ASP A CA 1
ATOM 1682 C C . ASP A 1 222 ? 10.931 0.807 -29.529 1.00 84.12 222 ASP A C 1
ATOM 1684 O O . ASP A 1 222 ? 10.731 0.580 -28.332 1.00 84.12 222 ASP A O 1
ATOM 1688 N N . GLY A 1 223 ? 9.992 0.589 -30.457 1.00 78.81 223 GLY A N 1
ATOM 1689 C CA . GLY A 1 223 ? 8.639 0.131 -30.153 1.00 78.81 223 GLY A CA 1
ATOM 1690 C C . GLY A 1 223 ? 8.608 -1.265 -29.525 1.00 78.81 223 GLY A C 1
ATOM 1691 O O . GLY A 1 223 ? 7.973 -1.467 -28.485 1.00 78.81 223 GLY A O 1
ATOM 1692 N N . THR A 1 224 ? 9.330 -2.234 -30.102 1.00 80.56 224 THR A N 1
ATOM 1693 C CA . THR A 1 224 ? 9.438 -3.588 -29.531 1.00 80.56 224 THR A CA 1
ATOM 1694 C C . THR A 1 224 ? 10.132 -3.557 -28.173 1.00 80.56 224 THR A C 1
ATOM 1696 O O . THR A 1 224 ? 9.676 -4.220 -27.238 1.00 80.56 224 THR A O 1
ATOM 1699 N N . LEU A 1 225 ? 11.190 -2.752 -28.025 1.00 82.38 225 LEU A N 1
ATOM 1700 C CA . LEU A 1 225 ? 11.865 -2.564 -26.742 1.00 82.38 225 LEU A CA 1
ATOM 1701 C C . LEU A 1 225 ? 10.898 -2.010 -25.683 1.00 82.38 225 LEU A C 1
ATOM 1703 O O . LEU A 1 225 ? 10.816 -2.555 -24.581 1.00 82.38 225 LEU A O 1
ATOM 1707 N N . GLY A 1 226 ? 10.118 -0.984 -26.029 1.00 79.69 226 GLY A N 1
ATOM 1708 C CA . GLY A 1 226 ? 9.123 -0.384 -25.144 1.00 79.69 226 GLY A CA 1
ATOM 1709 C C . GLY A 1 226 ? 8.029 -1.366 -24.717 1.00 79.69 226 GLY A C 1
ATOM 1710 O O . GLY A 1 226 ? 7.678 -1.428 -23.536 1.00 79.69 226 GLY A O 1
ATOM 1711 N N . VAL A 1 227 ? 7.534 -2.201 -25.636 1.00 79.56 227 VAL A N 1
ATOM 1712 C CA . VAL A 1 227 ? 6.571 -3.266 -25.306 1.00 79.56 227 VAL A CA 1
ATOM 1713 C C . VAL A 1 227 ? 7.191 -4.286 -24.349 1.00 79.56 227 VAL A C 1
ATOM 1715 O O . VAL A 1 227 ? 6.574 -4.619 -23.336 1.00 79.56 227 VAL A O 1
ATOM 1718 N N . CYS A 1 228 ? 8.418 -4.744 -24.609 1.00 77.75 228 CYS A N 1
ATOM 1719 C CA . CYS A 1 228 ? 9.128 -5.662 -23.717 1.00 77.75 228 CYS A CA 1
ATOM 1720 C C . CYS A 1 228 ? 9.322 -5.066 -22.313 1.00 77.75 228 CYS A C 1
ATOM 1722 O O . CYS A 1 228 ? 9.120 -5.767 -21.320 1.00 77.75 228 CYS A O 1
ATOM 1724 N N . MET A 1 229 ? 9.644 -3.773 -22.213 1.00 87.06 229 MET A N 1
ATOM 1725 C CA . MET A 1 229 ? 9.759 -3.050 -20.941 1.00 87.06 229 MET A CA 1
ATOM 1726 C C . MET A 1 229 ? 8.433 -3.000 -20.173 1.00 87.06 229 MET A C 1
ATOM 1728 O O . MET A 1 229 ? 8.412 -3.294 -18.977 1.00 87.06 229 MET A O 1
ATOM 1732 N N . LEU A 1 230 ? 7.326 -2.661 -20.844 1.00 83.75 230 LEU A N 1
ATOM 1733 C CA . LEU A 1 230 ? 5.999 -2.575 -20.222 1.00 83.75 230 LEU A CA 1
ATOM 1734 C C . LEU A 1 230 ? 5.495 -3.942 -19.747 1.00 83.75 230 LEU A C 1
ATOM 1736 O O . LEU A 1 230 ? 5.029 -4.069 -18.612 1.00 83.75 230 LEU A O 1
ATOM 1740 N N . VAL A 1 231 ? 5.623 -4.970 -20.591 1.00 81.56 231 VAL A N 1
ATOM 1741 C CA . VAL A 1 231 ? 5.268 -6.351 -20.231 1.00 81.56 231 VAL A CA 1
ATOM 1742 C C . VAL A 1 231 ? 6.123 -6.816 -19.057 1.00 81.56 231 VAL A C 1
ATOM 1744 O O . VAL A 1 231 ? 5.588 -7.344 -18.083 1.00 81.56 231 VAL A O 1
ATOM 1747 N N . GLY A 1 232 ? 7.432 -6.564 -19.112 1.00 82.56 232 GLY A N 1
ATOM 1748 C CA . GLY A 1 232 ? 8.356 -6.864 -18.028 1.00 82.56 232 GLY A CA 1
ATOM 1749 C C . GLY A 1 232 ? 7.923 -6.221 -16.712 1.00 82.56 232 GLY A C 1
ATOM 1750 O O . GLY A 1 232 ? 7.786 -6.919 -15.708 1.00 82.56 232 GLY A O 1
ATOM 1751 N N . ALA A 1 233 ? 7.632 -4.917 -16.713 1.00 87.25 233 ALA A N 1
ATOM 1752 C CA . ALA A 1 233 ? 7.177 -4.195 -15.527 1.00 87.25 233 ALA A CA 1
ATOM 1753 C C . ALA A 1 233 ? 5.887 -4.789 -14.938 1.00 87.25 233 ALA A C 1
ATOM 1755 O O . ALA A 1 233 ? 5.812 -5.032 -13.733 1.00 87.25 233 ALA A O 1
ATOM 1756 N N . PHE A 1 234 ? 4.890 -5.084 -15.779 1.00 84.62 234 PHE A N 1
ATOM 1757 C CA . PHE A 1 234 ? 3.629 -5.681 -15.333 1.00 84.62 234 PHE A CA 1
ATOM 1758 C C . PHE A 1 234 ? 3.836 -7.074 -14.722 1.00 84.62 234 PHE A C 1
ATOM 1760 O O . PHE A 1 234 ? 3.358 -7.348 -13.618 1.00 84.62 234 PHE A O 1
ATOM 1767 N N . VAL A 1 235 ? 4.606 -7.935 -15.396 1.00 82.75 235 VAL A N 1
ATOM 1768 C CA . VAL A 1 235 ? 4.966 -9.268 -14.888 1.00 82.75 235 VAL A CA 1
ATOM 1769 C C . VAL A 1 235 ? 5.719 -9.158 -13.563 1.00 82.75 235 VAL A C 1
ATOM 1771 O O . VAL A 1 235 ? 5.438 -9.919 -12.641 1.00 82.75 235 VAL A O 1
ATOM 1774 N N . GLY A 1 236 ? 6.616 -8.181 -13.424 1.00 84.25 236 GLY A N 1
ATOM 1775 C CA . GLY A 1 236 ? 7.351 -7.924 -12.189 1.00 84.25 236 GLY A CA 1
ATOM 1776 C C . GLY A 1 236 ? 6.453 -7.539 -11.008 1.00 84.25 236 GLY A C 1
ATOM 1777 O O . GLY A 1 236 ? 6.613 -8.084 -9.915 1.00 84.25 236 GLY A O 1
ATOM 1778 N N . VAL A 1 237 ? 5.458 -6.668 -11.218 1.00 87.94 237 VAL A N 1
ATOM 1779 C CA . VAL A 1 237 ? 4.454 -6.319 -10.189 1.00 87.94 237 VAL A CA 1
ATOM 1780 C C . VAL A 1 237 ? 3.672 -7.556 -9.745 1.00 87.94 237 VAL A C 1
ATOM 1782 O O . VAL A 1 237 ? 3.527 -7.805 -8.544 1.00 87.94 237 VAL A O 1
ATOM 1785 N N . VAL A 1 238 ? 3.189 -8.353 -10.705 1.00 81.25 238 VAL A N 1
ATOM 1786 C CA . VAL A 1 238 ? 2.432 -9.584 -10.430 1.00 81.25 238 VAL A CA 1
ATOM 1787 C C . VAL A 1 238 ? 3.298 -10.603 -9.687 1.00 81.25 238 VAL A C 1
ATOM 1789 O O . VAL A 1 238 ? 2.841 -11.191 -8.708 1.00 81.25 238 VAL A O 1
ATOM 1792 N N . ALA A 1 239 ? 4.557 -10.774 -10.097 1.00 83.25 239 ALA A N 1
ATOM 1793 C CA . ALA A 1 239 ? 5.500 -11.689 -9.466 1.00 83.25 239 ALA A CA 1
ATOM 1794 C C . ALA A 1 239 ? 5.792 -11.300 -8.011 1.00 83.25 239 ALA A C 1
ATOM 1796 O O . ALA A 1 239 ? 5.763 -12.166 -7.139 1.00 83.25 239 ALA A O 1
ATOM 1797 N N . VAL A 1 240 ? 6.001 -10.010 -7.719 1.00 86.38 240 VAL A N 1
ATOM 1798 C CA . VAL A 1 240 ? 6.189 -9.541 -6.336 1.00 86.38 240 VAL A CA 1
ATOM 1799 C C . VAL A 1 240 ? 4.932 -9.763 -5.502 1.00 86.38 240 VAL A C 1
ATOM 1801 O O . VAL A 1 240 ? 5.029 -10.271 -4.385 1.00 86.38 240 VAL A O 1
ATOM 1804 N N . ARG A 1 241 ? 3.745 -9.451 -6.039 1.00 84.94 241 ARG A N 1
ATOM 1805 C CA . ARG A 1 241 ? 2.477 -9.720 -5.345 1.00 84.94 241 ARG A CA 1
ATOM 1806 C C . ARG A 1 241 ? 2.338 -11.199 -4.996 1.00 84.94 241 ARG A C 1
ATOM 1808 O O . ARG A 1 241 ? 1.961 -11.530 -3.875 1.00 84.94 241 ARG A O 1
ATOM 1815 N N . LEU A 1 242 ? 2.644 -12.075 -5.952 1.00 81.00 242 LEU A N 1
ATOM 1816 C CA . LEU A 1 242 ? 2.585 -13.518 -5.764 1.00 81.00 242 LEU A CA 1
ATOM 1817 C C . LEU A 1 242 ? 3.620 -13.986 -4.736 1.00 81.00 242 LEU A C 1
ATOM 1819 O O . LEU A 1 242 ? 3.281 -14.781 -3.869 1.00 81.00 242 LEU A O 1
ATOM 1823 N N . ALA A 1 243 ? 4.849 -13.468 -4.782 1.00 82.94 243 ALA A N 1
ATOM 1824 C CA . ALA A 1 243 ? 5.903 -13.808 -3.830 1.00 82.94 243 ALA A CA 1
ATOM 1825 C C . ALA A 1 243 ? 5.533 -13.411 -2.395 1.00 82.94 243 ALA A C 1
ATOM 1827 O O . ALA A 1 243 ? 5.699 -14.218 -1.483 1.00 82.94 243 ALA A O 1
ATOM 1828 N N . VAL A 1 244 ? 4.979 -12.209 -2.200 1.00 82.69 244 VAL A N 1
ATOM 1829 C CA . VAL A 1 244 ? 4.451 -11.769 -0.900 1.00 82.69 244 VAL A CA 1
ATOM 1830 C C . VAL A 1 244 ? 3.313 -12.680 -0.452 1.00 82.69 244 VAL A C 1
ATOM 1832 O O . VAL A 1 244 ? 3.335 -13.170 0.671 1.00 82.69 244 VAL A O 1
ATOM 1835 N N . TRP A 1 245 ? 2.357 -12.973 -1.338 1.00 80.56 245 TRP A N 1
ATOM 1836 C CA . TRP A 1 245 ? 1.226 -13.845 -1.021 1.00 80.56 245 TRP A CA 1
ATOM 1837 C C . TRP A 1 245 ? 1.666 -15.262 -0.624 1.00 80.56 245 TRP A C 1
ATOM 1839 O O . TRP A 1 245 ? 1.190 -15.793 0.376 1.00 80.56 245 TRP A O 1
ATOM 1849 N N . VAL A 1 246 ? 2.602 -15.868 -1.362 1.00 75.06 246 VAL A N 1
ATOM 1850 C CA . VAL A 1 246 ? 3.178 -17.183 -1.036 1.00 75.06 246 VAL A CA 1
ATOM 1851 C C . VAL A 1 246 ? 3.973 -17.111 0.274 1.00 75.06 246 VAL A C 1
ATOM 1853 O O . VAL A 1 246 ? 3.825 -17.983 1.129 1.00 75.06 246 VAL A O 1
ATOM 1856 N N . GLY A 1 247 ? 4.787 -16.068 0.453 1.00 76.38 247 GLY A N 1
ATOM 1857 C CA . GLY A 1 247 ? 5.553 -15.801 1.672 1.00 76.38 247 GLY A CA 1
ATOM 1858 C C . GLY A 1 247 ? 4.678 -15.762 2.915 1.00 76.38 247 GLY A C 1
ATOM 1859 O O . GLY A 1 247 ? 4.919 -16.483 3.882 1.00 76.38 247 GLY A O 1
ATOM 1860 N N . ASP A 1 248 ? 3.609 -14.978 2.851 1.00 72.31 248 ASP A N 1
ATOM 1861 C CA . ASP A 1 248 ? 2.632 -14.868 3.925 1.00 72.31 248 ASP A CA 1
ATOM 1862 C C . ASP A 1 248 ? 1.912 -16.193 4.157 1.00 72.31 248 ASP A C 1
ATOM 1864 O O . ASP A 1 248 ? 1.852 -16.678 5.285 1.00 72.31 248 ASP A O 1
ATOM 1868 N N . ARG A 1 249 ? 1.393 -16.810 3.086 1.00 66.31 249 ARG A N 1
ATOM 1869 C CA . ARG A 1 249 ? 0.522 -17.985 3.186 1.00 66.31 249 ARG A CA 1
ATOM 1870 C C . ARG A 1 249 ? 1.239 -19.221 3.715 1.00 66.31 249 ARG A C 1
ATOM 1872 O O . ARG A 1 249 ? 0.631 -19.980 4.469 1.00 66.31 249 ARG A O 1
ATOM 1879 N N . TYR A 1 250 ? 2.475 -19.450 3.279 1.00 73.38 250 TYR A N 1
ATOM 1880 C CA . TYR A 1 250 ? 3.196 -20.696 3.544 1.00 73.38 250 TYR A CA 1
ATOM 1881 C C . TYR A 1 250 ? 4.315 -20.537 4.570 1.00 73.38 250 TYR A C 1
ATOM 1883 O O . TYR A 1 250 ? 4.574 -21.474 5.322 1.00 73.38 250 TYR A O 1
ATOM 1891 N N . PHE A 1 251 ? 4.964 -19.372 4.628 1.00 72.88 251 PHE A N 1
ATOM 1892 C CA . PHE A 1 251 ? 6.143 -19.169 5.471 1.00 72.88 251 PHE A CA 1
ATOM 1893 C C . PHE A 1 251 ? 5.873 -18.285 6.693 1.00 72.88 251 PHE A C 1
ATOM 1895 O O . PHE A 1 251 ? 6.687 -18.288 7.612 1.00 72.88 251 PHE A O 1
ATOM 1902 N N . ASN A 1 252 ? 4.739 -17.569 6.750 1.00 67.56 252 ASN A N 1
ATOM 1903 C CA . ASN A 1 252 ? 4.409 -16.614 7.820 1.00 67.56 252 ASN A CA 1
ATOM 1904 C C . ASN A 1 252 ? 5.538 -15.597 8.093 1.00 67.56 252 ASN A C 1
ATOM 1906 O O . ASN A 1 252 ? 5.726 -15.153 9.224 1.00 67.56 252 ASN A O 1
ATOM 1910 N N . THR A 1 253 ? 6.327 -15.256 7.072 1.00 69.19 253 THR A N 1
ATOM 1911 C CA . THR A 1 253 ? 7.542 -14.441 7.220 1.00 69.19 253 THR A CA 1
ATOM 1912 C C . THR A 1 253 ? 7.310 -12.948 7.040 1.00 69.19 253 THR A C 1
ATOM 1914 O O . THR A 1 253 ? 8.233 -12.189 7.301 1.00 69.19 253 THR A O 1
ATOM 1917 N N . GLY A 1 254 ? 6.120 -12.499 6.622 1.00 73.31 254 GLY A N 1
ATOM 1918 C CA . GLY A 1 254 ? 5.787 -11.074 6.476 1.00 73.31 254 GLY A CA 1
ATOM 1919 C C . GLY A 1 254 ? 6.727 -10.318 5.529 1.00 73.31 254 GLY A C 1
ATOM 1920 O O . GLY A 1 254 ? 7.282 -9.280 5.884 1.00 73.31 254 GLY A O 1
ATOM 1921 N N . LEU A 1 255 ? 6.932 -10.844 4.316 1.00 77.19 255 LEU A N 1
ATOM 1922 C CA . LEU A 1 255 ? 7.982 -10.399 3.382 1.00 77.19 255 LEU A CA 1
ATOM 1923 C C . LEU A 1 255 ? 7.896 -8.928 2.945 1.00 77.19 255 LEU A C 1
ATOM 1925 O O . LEU A 1 255 ? 8.877 -8.387 2.429 1.00 77.19 255 LEU A O 1
ATOM 1929 N N . THR A 1 256 ? 6.758 -8.263 3.127 1.00 80.88 256 THR A N 1
ATOM 1930 C CA . THR A 1 256 ? 6.559 -6.903 2.617 1.00 80.88 256 THR A CA 1
ATOM 1931 C C . THR A 1 256 ? 7.472 -5.869 3.263 1.00 80.88 256 THR A C 1
ATOM 1933 O O . THR A 1 256 ? 7.965 -4.985 2.562 1.00 80.88 256 THR A O 1
ATOM 1936 N N . GLN A 1 257 ? 7.729 -5.956 4.572 1.00 82.44 257 GLN A N 1
ATOM 1937 C CA . GLN A 1 257 ? 8.658 -5.035 5.233 1.00 82.44 257 GLN A CA 1
ATOM 1938 C C . GLN A 1 257 ? 10.097 -5.220 4.713 1.00 82.44 257 GLN A C 1
ATOM 1940 O O . GLN A 1 257 ? 10.662 -4.238 4.222 1.00 82.44 257 GLN A O 1
ATOM 1945 N N . PRO A 1 258 ? 10.686 -6.437 4.731 1.00 84.50 258 PRO A N 1
ATOM 1946 C CA . PRO A 1 258 ? 11.997 -6.693 4.137 1.00 84.50 258 PRO A CA 1
ATOM 1947 C C . PRO A 1 258 ? 12.115 -6.237 2.680 1.00 84.50 258 PRO A C 1
ATOM 1949 O O . PRO A 1 258 ? 13.090 -5.577 2.331 1.00 84.50 258 PRO A O 1
ATOM 1952 N N . LEU A 1 259 ? 11.117 -6.526 1.837 1.00 83.19 259 LEU A N 1
ATOM 1953 C CA . LEU A 1 259 ? 11.123 -6.102 0.433 1.00 83.19 259 LEU A CA 1
ATOM 1954 C C . LEU A 1 259 ? 11.072 -4.576 0.287 1.00 83.19 259 LEU A C 1
ATOM 1956 O O . LEU A 1 259 ? 11.845 -4.007 -0.484 1.00 83.19 259 LEU A O 1
ATOM 1960 N N . GLY A 1 260 ? 10.204 -3.906 1.050 1.00 82.00 260 GLY A N 1
ATOM 1961 C CA . GLY A 1 260 ? 10.092 -2.448 1.043 1.00 82.00 260 GLY A CA 1
ATOM 1962 C C . GLY A 1 260 ? 11.391 -1.763 1.472 1.00 82.00 260 GLY A C 1
ATOM 1963 O O . GLY A 1 260 ? 11.892 -0.887 0.768 1.00 82.00 260 GLY A O 1
ATOM 1964 N N . TYR A 1 261 ? 11.987 -2.197 2.587 1.00 86.44 261 TYR A N 1
ATOM 1965 C CA . TYR A 1 261 ? 13.273 -1.665 3.050 1.00 86.44 261 TYR A CA 1
ATOM 1966 C C . TYR A 1 261 ? 14.429 -2.010 2.110 1.00 86.44 261 TYR A C 1
ATOM 1968 O O . TYR A 1 261 ? 15.304 -1.171 1.898 1.00 86.44 261 TYR A O 1
ATOM 1976 N N . GLY A 1 262 ? 14.409 -3.194 1.493 1.00 87.62 262 GLY A N 1
ATOM 1977 C CA . GLY A 1 262 ? 15.338 -3.568 0.431 1.00 87.62 262 GLY A CA 1
ATOM 1978 C 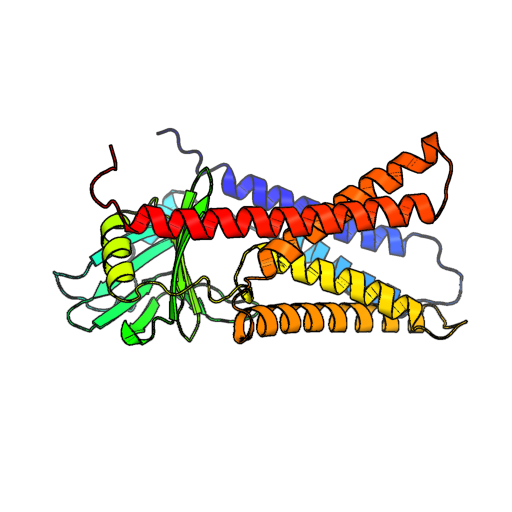C . GLY A 1 262 ? 15.315 -2.579 -0.732 1.00 87.62 262 GLY A C 1
ATOM 1979 O O . GLY A 1 262 ? 16.369 -2.131 -1.174 1.00 87.62 262 GLY A O 1
ATOM 1980 N N . MET A 1 263 ? 14.127 -2.156 -1.171 1.00 84.38 263 MET A N 1
ATOM 1981 C CA . MET A 1 263 ? 13.989 -1.167 -2.243 1.00 84.38 263 MET A CA 1
ATOM 1982 C C . MET A 1 263 ? 14.518 0.216 -1.844 1.00 84.38 263 MET A C 1
ATOM 1984 O O . MET A 1 263 ? 15.246 0.837 -2.616 1.00 84.38 263 MET A O 1
ATOM 1988 N N . TYR A 1 264 ? 14.224 0.695 -0.630 1.00 84.44 264 TYR A N 1
ATOM 1989 C CA . TYR A 1 264 ? 14.826 1.941 -0.133 1.00 84.44 264 TYR A CA 1
ATOM 1990 C C . TYR A 1 264 ? 16.354 1.856 -0.087 1.00 84.44 264 TYR A C 1
ATOM 1992 O O . TYR A 1 264 ? 17.043 2.796 -0.484 1.00 84.44 264 TYR A O 1
ATOM 2000 N N . GLY A 1 265 ? 16.883 0.709 0.339 1.00 87.12 265 GLY A N 1
ATOM 2001 C CA . GLY A 1 265 ? 18.310 0.421 0.304 1.00 87.12 265 GLY A CA 1
ATOM 2002 C C . GLY A 1 265 ? 18.881 0.461 -1.115 1.00 87.12 265 GLY A C 1
ATOM 2003 O O . GLY A 1 265 ? 19.910 1.098 -1.342 1.00 87.12 265 GLY A O 1
ATOM 2004 N N . ALA A 1 266 ? 18.188 -0.138 -2.086 1.00 80.75 266 ALA A N 1
ATOM 2005 C CA . ALA A 1 266 ? 18.559 -0.098 -3.499 1.00 80.75 266 ALA A CA 1
ATOM 2006 C C . ALA A 1 266 ? 18.602 1.342 -4.037 1.00 80.75 266 ALA A C 1
ATOM 2008 O O . ALA A 1 266 ? 19.581 1.726 -4.674 1.00 80.75 266 ALA A O 1
ATOM 2009 N N . MET A 1 267 ? 17.591 2.165 -3.734 1.00 81.38 267 MET A N 1
ATOM 2010 C CA . MET A 1 267 ? 17.548 3.581 -4.127 1.00 81.38 267 MET A CA 1
ATOM 2011 C C . MET A 1 267 ? 18.687 4.395 -3.498 1.00 81.38 267 MET A C 1
ATOM 2013 O O . MET A 1 267 ? 19.290 5.242 -4.164 1.00 81.38 267 MET A O 1
ATOM 2017 N N . GLY A 1 268 ? 19.026 4.112 -2.236 1.00 79.31 268 GLY A N 1
ATOM 2018 C CA . GLY A 1 268 ? 20.211 4.670 -1.584 1.00 79.31 268 GLY A CA 1
ATOM 2019 C C . GLY A 1 268 ? 21.493 4.278 -2.322 1.00 79.31 268 GLY A C 1
ATOM 2020 O O . GLY A 1 268 ? 22.321 5.134 -2.626 1.00 79.31 268 GLY A O 1
ATOM 2021 N N . GLY A 1 269 ? 21.608 3.004 -2.704 1.00 78.88 269 GLY A N 1
ATOM 2022 C CA . GLY A 1 269 ? 22.705 2.488 -3.520 1.00 78.88 269 GLY A CA 1
ATOM 2023 C C . GLY A 1 269 ? 22.822 3.174 -4.883 1.00 78.88 269 GLY A C 1
ATOM 2024 O O . GLY A 1 269 ? 23.920 3.576 -5.263 1.00 78.88 269 GLY A O 1
ATOM 2025 N N . VAL A 1 270 ? 21.707 3.388 -5.594 1.00 76.38 270 VAL A N 1
ATOM 2026 C CA . VAL A 1 270 ? 21.679 4.142 -6.864 1.00 76.38 270 VAL A CA 1
ATOM 2027 C C . VAL A 1 270 ? 22.156 5.580 -6.651 1.00 76.38 270 VAL A C 1
ATOM 2029 O O . VAL A 1 270 ? 22.987 6.066 -7.413 1.00 76.38 270 VAL A O 1
ATOM 2032 N N . SER A 1 271 ? 21.687 6.246 -5.595 1.00 76.00 271 SER A N 1
ATOM 2033 C CA . SER A 1 271 ? 22.079 7.628 -5.281 1.00 76.00 271 SER A CA 1
ATOM 2034 C C . SER A 1 271 ? 23.584 7.748 -5.015 1.00 76.00 271 SER A C 1
ATOM 2036 O O . SER A 1 271 ? 24.243 8.630 -5.564 1.00 76.00 271 SER A O 1
ATOM 2038 N N . VAL A 1 272 ? 24.154 6.820 -4.237 1.00 79.88 272 VAL A N 1
ATOM 2039 C CA . VAL A 1 272 ? 25.607 6.742 -3.997 1.00 79.88 272 VAL A CA 1
ATOM 2040 C C . VAL A 1 272 ? 26.359 6.476 -5.305 1.00 79.88 272 VAL A C 1
ATOM 2042 O O . VAL A 1 272 ? 27.357 7.133 -5.599 1.00 79.88 272 VAL A O 1
ATOM 2045 N N . SER A 1 273 ? 25.840 5.563 -6.127 1.00 76.12 273 SER A N 1
ATOM 2046 C CA . SER A 1 273 ? 26.411 5.215 -7.433 1.00 76.12 273 SER A CA 1
ATOM 2047 C C . SER A 1 273 ? 26.383 6.361 -8.439 1.00 76.12 273 SER A C 1
ATOM 2049 O O . SER A 1 273 ? 27.241 6.409 -9.308 1.00 76.12 273 SER A O 1
ATOM 2051 N N . ALA A 1 274 ? 25.427 7.285 -8.341 1.00 75.19 274 ALA A N 1
ATOM 2052 C CA . ALA A 1 274 ? 25.360 8.468 -9.196 1.00 75.19 274 ALA A CA 1
ATOM 2053 C C . ALA A 1 274 ? 26.372 9.553 -8.783 1.00 75.19 274 ALA A C 1
ATOM 2055 O O . ALA A 1 274 ? 26.803 10.340 -9.624 1.00 75.19 274 ALA A O 1
ATOM 2056 N N . ALA A 1 275 ? 26.776 9.588 -7.509 1.00 78.75 275 ALA A N 1
ATOM 2057 C CA . ALA A 1 275 ? 27.765 10.537 -6.991 1.00 78.75 275 ALA A CA 1
ATOM 2058 C C . ALA A 1 275 ? 29.220 10.059 -7.182 1.00 78.75 275 ALA A C 1
ATOM 2060 O O . ALA A 1 275 ? 30.128 10.868 -7.371 1.00 78.75 275 ALA A O 1
ATOM 2061 N N . LEU A 1 276 ? 29.444 8.741 -7.166 1.00 78.25 276 LEU A N 1
ATOM 2062 C CA . LEU A 1 276 ? 30.762 8.108 -7.303 1.00 78.25 276 LEU A CA 1
ATOM 2063 C C . LEU A 1 276 ? 31.544 8.435 -8.596 1.00 78.25 276 LEU A C 1
ATOM 2065 O O . LEU A 1 276 ? 32.765 8.579 -8.503 1.00 78.25 276 LEU A O 1
ATOM 2069 N N . PRO A 1 277 ? 30.930 8.597 -9.786 1.00 80.69 277 PRO A N 1
ATOM 2070 C CA . PRO A 1 277 ? 31.666 8.812 -11.029 1.00 80.69 277 PRO A CA 1
ATOM 2071 C C . PRO A 1 277 ? 32.534 10.070 -11.027 1.00 80.69 277 PRO A C 1
ATOM 2073 O O . PRO A 1 277 ? 33.565 10.089 -11.695 1.00 80.69 277 PRO A O 1
ATOM 2076 N N . ALA A 1 278 ? 32.166 11.090 -10.245 1.00 79.12 278 ALA A N 1
ATOM 2077 C CA . ALA A 1 278 ? 32.971 12.297 -10.071 1.00 79.12 278 ALA A CA 1
ATOM 2078 C C . ALA A 1 278 ? 34.305 12.038 -9.343 1.00 79.12 278 ALA A C 1
ATOM 2080 O O . ALA A 1 278 ? 35.233 12.833 -9.467 1.00 79.12 278 ALA A O 1
ATOM 2081 N N . LEU A 1 279 ? 34.406 10.939 -8.589 1.00 87.06 279 LEU A N 1
ATOM 2082 C CA . LEU A 1 279 ? 35.575 10.590 -7.778 1.00 87.06 279 LEU A CA 1
ATOM 2083 C C . LEU A 1 279 ? 36.413 9.476 -8.407 1.00 87.06 279 LEU A C 1
ATOM 2085 O O . LEU A 1 279 ? 37.638 9.537 -8.383 1.00 87.06 279 LEU A O 1
ATOM 2089 N N . VAL A 1 280 ? 35.756 8.444 -8.940 1.00 87.25 280 VAL A N 1
ATOM 2090 C CA . VAL A 1 280 ? 36.415 7.195 -9.367 1.00 87.25 280 VAL A CA 1
ATOM 2091 C C . VAL A 1 280 ? 36.203 6.861 -10.845 1.00 87.25 280 VAL A C 1
ATOM 2093 O O . VAL A 1 280 ? 36.661 5.818 -11.312 1.00 87.25 280 VAL A O 1
ATOM 2096 N N . GLY A 1 281 ? 35.533 7.743 -11.591 1.00 82.00 281 GLY A N 1
ATOM 2097 C CA . GLY A 1 281 ? 35.153 7.510 -12.981 1.00 82.00 281 GLY A CA 1
ATOM 2098 C C . GLY A 1 281 ? 33.957 6.564 -13.132 1.00 82.00 281 GLY A C 1
ATOM 2099 O O . GLY A 1 281 ? 33.552 5.858 -12.206 1.00 82.00 281 GLY A O 1
ATOM 2100 N N . TRP A 1 282 ? 33.359 6.561 -14.324 1.00 74.81 282 TRP A N 1
ATOM 2101 C CA . TRP A 1 282 ? 32.226 5.691 -14.641 1.00 74.81 282 TRP A CA 1
ATOM 2102 C C . TRP A 1 282 ? 32.670 4.230 -14.778 1.00 74.81 282 TRP A C 1
ATOM 2104 O O . TRP A 1 282 ? 33.480 3.893 -15.637 1.00 74.81 282 TRP A O 1
ATOM 2114 N N . ASN A 1 283 ? 32.099 3.350 -13.954 1.00 80.44 283 ASN A N 1
ATOM 2115 C CA . ASN A 1 283 ? 32.247 1.900 -14.070 1.00 80.44 283 ASN A CA 1
ATOM 2116 C C . ASN A 1 283 ? 30.944 1.220 -13.630 1.00 80.44 283 ASN A C 1
ATOM 2118 O O . ASN A 1 283 ? 30.377 1.576 -12.599 1.00 80.44 283 ASN A O 1
ATOM 2122 N N . LEU A 1 284 ? 30.499 0.207 -14.377 1.00 75.12 284 LEU A N 1
ATOM 2123 C CA . LEU A 1 284 ? 29.322 -0.595 -14.036 1.00 75.12 284 LEU A CA 1
ATOM 2124 C C . LEU A 1 284 ? 29.445 -1.244 -12.648 1.00 75.12 284 LEU A C 1
ATOM 2126 O O . LEU A 1 284 ? 28.461 -1.333 -11.920 1.00 75.12 284 LEU A O 1
ATOM 2130 N N . VAL A 1 285 ? 30.655 -1.643 -12.244 1.00 80.38 285 VAL A N 1
ATOM 2131 C CA . VAL A 1 285 ? 30.919 -2.203 -10.908 1.00 80.38 285 VAL A CA 1
ATOM 2132 C C . VAL A 1 285 ? 30.558 -1.198 -9.809 1.00 80.38 285 VAL A C 1
ATOM 2134 O O . VAL A 1 285 ? 29.946 -1.582 -8.813 1.00 80.38 285 VAL A O 1
ATOM 2137 N N . TRP A 1 286 ? 30.848 0.091 -10.019 1.00 80.25 286 TRP A N 1
ATOM 2138 C CA . TRP A 1 286 ? 30.508 1.163 -9.077 1.00 80.25 286 TRP A CA 1
ATOM 2139 C C . TRP A 1 286 ? 29.010 1.471 -9.011 1.00 80.25 286 TRP A C 1
ATOM 2141 O O . TRP A 1 286 ? 28.590 2.125 -8.067 1.00 80.25 286 TRP A O 1
ATOM 2151 N N . LEU A 1 287 ? 28.212 0.972 -9.961 1.00 73.94 287 LEU A N 1
ATOM 2152 C CA . LEU A 1 287 ? 26.749 1.001 -9.907 1.00 73.94 287 LEU A CA 1
ATOM 2153 C C . LEU A 1 287 ? 26.181 -0.249 -9.227 1.00 73.94 287 LEU A C 1
ATOM 2155 O O . LEU A 1 287 ? 25.332 -0.162 -8.346 1.00 73.94 287 LEU A O 1
ATOM 2159 N N . VAL A 1 288 ? 26.651 -1.430 -9.629 1.00 77.31 288 VAL A N 1
ATOM 2160 C CA . VAL A 1 288 ? 26.084 -2.703 -9.165 1.00 77.31 288 VAL A CA 1
ATOM 2161 C C . VAL A 1 288 ? 26.371 -2.929 -7.682 1.00 77.31 288 VAL A C 1
ATOM 2163 O O . VAL A 1 288 ? 25.467 -3.302 -6.935 1.00 77.31 288 VAL A O 1
ATOM 2166 N N . VAL A 1 289 ? 27.606 -2.682 -7.233 1.00 87.25 289 VAL A N 1
ATOM 2167 C CA . VAL A 1 289 ? 28.014 -2.990 -5.855 1.00 87.25 289 VAL A CA 1
ATOM 2168 C C . VAL A 1 289 ? 27.209 -2.190 -4.822 1.00 87.25 289 VAL A C 1
ATOM 2170 O O . VAL A 1 289 ? 26.647 -2.822 -3.925 1.00 87.25 289 VAL A O 1
ATOM 2173 N N . PRO A 1 290 ? 27.064 -0.852 -4.921 1.00 83.00 290 PRO A N 1
ATOM 2174 C CA . PRO A 1 290 ? 26.288 -0.098 -3.938 1.00 83.00 290 PRO A CA 1
ATOM 2175 C C . PRO A 1 290 ? 24.794 -0.429 -3.964 1.00 83.00 290 PRO A C 1
ATOM 2177 O O . PRO A 1 290 ? 24.167 -0.453 -2.909 1.00 83.00 290 PRO A O 1
ATOM 2180 N N . VAL A 1 291 ? 24.219 -0.719 -5.137 1.00 77.56 291 VAL A N 1
ATOM 2181 C CA . VAL A 1 291 ? 22.805 -1.117 -5.259 1.00 77.56 291 VAL A CA 1
ATOM 2182 C C . VAL A 1 291 ? 22.550 -2.455 -4.571 1.00 77.56 291 VAL A C 1
ATOM 2184 O O . VAL A 1 291 ? 21.618 -2.566 -3.772 1.00 77.56 291 VAL A O 1
ATOM 2187 N N . VAL A 1 292 ? 23.393 -3.462 -4.821 1.00 82.94 292 VAL A N 1
ATOM 2188 C CA . VAL A 1 292 ? 23.273 -4.779 -4.178 1.00 82.94 292 VAL A CA 1
ATOM 2189 C C . VAL A 1 292 ? 23.508 -4.667 -2.673 1.00 82.94 292 VAL A C 1
ATOM 2191 O O . VAL A 1 292 ? 22.696 -5.163 -1.894 1.00 82.94 292 VAL A O 1
ATOM 2194 N N . ALA A 1 293 ? 24.568 -3.969 -2.251 1.00 88.94 293 ALA A N 1
ATOM 2195 C CA . ALA A 1 293 ? 24.868 -3.763 -0.837 1.00 88.94 293 ALA A CA 1
ATOM 2196 C C . ALA A 1 293 ? 23.723 -3.036 -0.116 1.00 88.94 293 ALA A C 1
ATOM 2198 O O . ALA A 1 293 ? 23.273 -3.487 0.937 1.00 88.94 293 ALA A O 1
ATOM 2199 N N . GLY A 1 294 ? 23.201 -1.961 -0.712 1.00 87.94 294 GLY A N 1
ATOM 2200 C CA . GLY A 1 294 ? 22.051 -1.228 -0.195 1.00 87.94 294 GLY A CA 1
ATOM 2201 C C . GLY A 1 294 ? 20.815 -2.115 -0.067 1.00 87.94 294 GLY A C 1
ATOM 2202 O O . GLY A 1 294 ? 20.185 -2.129 0.987 1.00 87.94 294 GLY A O 1
ATOM 2203 N N . THR A 1 295 ? 20.513 -2.920 -1.090 1.00 84.69 295 THR A N 1
ATOM 2204 C CA . THR A 1 295 ? 19.382 -3.861 -1.069 1.00 84.69 295 THR A CA 1
ATOM 2205 C C . THR A 1 295 ? 19.507 -4.867 0.073 1.00 84.69 295 THR A C 1
ATOM 2207 O O . THR A 1 295 ? 18.571 -5.029 0.851 1.00 84.69 295 THR A O 1
ATOM 2210 N N . VAL A 1 296 ? 20.669 -5.515 0.215 1.00 90.44 296 VAL A N 1
ATOM 2211 C CA . VAL A 1 296 ? 20.913 -6.514 1.269 1.00 90.44 296 VAL A CA 1
ATOM 2212 C C . VAL A 1 296 ? 20.786 -5.889 2.656 1.00 90.44 296 VAL A C 1
ATOM 2214 O O . VAL A 1 296 ? 20.088 -6.435 3.509 1.00 90.44 296 VAL A O 1
ATOM 2217 N N . LEU A 1 297 ? 21.405 -4.725 2.877 1.00 92.81 297 LEU A N 1
ATOM 2218 C CA . LEU A 1 297 ? 21.306 -4.005 4.148 1.00 92.81 297 LEU A CA 1
ATOM 2219 C C . LEU A 1 297 ? 19.861 -3.603 4.462 1.00 92.81 297 LEU A C 1
ATOM 2221 O O . LEU A 1 297 ? 19.421 -3.761 5.599 1.00 92.81 297 LEU A O 1
ATOM 2225 N N . GLY A 1 298 ? 19.109 -3.141 3.461 1.00 89.31 298 GLY A N 1
ATOM 2226 C CA . GLY A 1 298 ? 17.693 -2.807 3.597 1.00 89.31 298 GLY A CA 1
ATOM 2227 C C . GLY A 1 298 ? 16.836 -4.018 3.971 1.00 89.31 298 GLY A C 1
ATOM 2228 O O . GLY A 1 298 ? 16.060 -3.952 4.921 1.00 89.31 298 GLY A O 1
ATOM 2229 N N . VAL A 1 299 ? 17.018 -5.151 3.288 1.00 87.38 299 VAL A N 1
ATOM 2230 C CA . VAL A 1 299 ? 16.303 -6.403 3.590 1.00 87.38 299 VAL A CA 1
ATOM 2231 C C . VAL A 1 299 ? 16.606 -6.880 5.012 1.00 87.38 299 VAL A C 1
ATOM 2233 O O . VAL A 1 299 ? 15.682 -7.177 5.769 1.00 87.38 299 VAL A O 1
ATOM 2236 N N . LEU A 1 300 ? 17.886 -6.906 5.404 1.00 91.25 300 LEU A N 1
ATOM 2237 C CA . LEU A 1 300 ? 18.305 -7.286 6.757 1.00 91.25 300 LEU A CA 1
ATOM 2238 C C . LEU A 1 300 ? 17.700 -6.358 7.813 1.00 91.25 300 LEU A C 1
ATOM 2240 O O . LEU A 1 300 ? 17.176 -6.830 8.820 1.00 91.25 300 LEU A O 1
ATOM 2244 N N . PHE A 1 301 ? 17.723 -5.046 7.569 1.00 90.50 301 PHE A N 1
ATOM 2245 C CA . PHE A 1 301 ? 17.095 -4.070 8.451 1.00 90.50 301 PHE A CA 1
ATOM 2246 C C . PHE A 1 301 ? 15.588 -4.315 8.590 1.00 90.50 301 PHE A C 1
ATOM 2248 O O . PHE A 1 301 ? 15.070 -4.279 9.705 1.00 90.50 301 PHE A O 1
ATOM 2255 N N . GLY A 1 302 ? 14.897 -4.625 7.489 1.00 85.44 302 GLY A N 1
ATOM 2256 C CA . GLY A 1 302 ? 13.479 -4.974 7.508 1.00 85.44 302 GLY A CA 1
ATOM 2257 C C . GLY A 1 302 ? 13.186 -6.194 8.381 1.00 85.44 302 GLY A C 1
ATOM 2258 O O . GLY A 1 302 ? 12.308 -6.119 9.233 1.00 85.44 302 GLY A O 1
ATOM 2259 N N . PHE A 1 303 ? 13.974 -7.268 8.267 1.00 86.31 303 PHE A N 1
ATOM 2260 C CA . PHE A 1 303 ? 13.834 -8.443 9.139 1.00 86.31 303 PHE A CA 1
ATOM 2261 C C . PHE A 1 303 ? 14.124 -8.135 10.617 1.00 86.31 303 PHE A C 1
ATOM 2263 O O . PHE A 1 303 ? 13.420 -8.610 11.511 1.00 86.31 303 PHE A O 1
ATOM 2270 N N . VAL A 1 304 ? 15.141 -7.317 10.903 1.00 88.94 304 VAL A N 1
ATOM 2271 C CA . VAL A 1 304 ? 15.461 -6.908 12.282 1.00 88.94 304 VAL A CA 1
ATOM 2272 C C . VAL A 1 304 ? 14.333 -6.064 12.872 1.00 88.94 304 VAL A C 1
ATOM 2274 O O . VAL A 1 304 ? 13.948 -6.264 14.022 1.00 88.94 304 VAL A O 1
ATOM 2277 N N . LYS A 1 305 ? 13.768 -5.139 12.095 1.00 83.12 305 LYS A N 1
ATOM 2278 C CA . LYS A 1 305 ? 12.645 -4.315 12.541 1.00 83.12 305 LYS A CA 1
ATOM 2279 C C . LYS A 1 305 ? 11.401 -5.168 12.796 1.00 83.12 305 LYS A C 1
ATOM 2281 O O . LYS A 1 305 ? 10.830 -5.084 13.879 1.00 83.12 305 LYS A O 1
ATOM 2286 N N . GLN A 1 306 ? 11.065 -6.047 11.858 1.00 82.00 306 GLN A N 1
ATOM 2287 C CA . GLN A 1 306 ? 9.922 -6.945 11.969 1.00 82.00 306 GLN A CA 1
ATOM 2288 C C . GLN A 1 306 ? 10.034 -7.883 13.179 1.00 82.00 306 GLN A C 1
ATOM 2290 O O . GLN A 1 306 ? 9.066 -8.089 13.904 1.00 82.00 306 GLN A O 1
ATOM 2295 N N . SER A 1 307 ? 11.223 -8.437 13.445 1.00 82.12 307 SER A N 1
ATOM 2296 C CA . SER A 1 307 ? 11.428 -9.308 14.613 1.00 82.12 307 SER A CA 1
ATOM 2297 C C . SER A 1 307 ? 11.271 -8.565 15.941 1.00 82.12 307 SER A C 1
ATOM 2299 O O . SER A 1 307 ? 10.707 -9.122 16.879 1.00 82.12 307 SER A O 1
ATOM 2301 N N . ARG A 1 308 ? 11.689 -7.295 16.023 1.00 81.69 308 ARG A N 1
ATOM 2302 C CA . ARG A 1 308 ? 11.458 -6.455 17.211 1.00 81.69 308 ARG A CA 1
ATOM 2303 C C . ARG A 1 308 ? 9.982 -6.137 17.430 1.00 81.69 308 ARG A C 1
ATOM 2305 O O . ARG A 1 308 ? 9.550 -6.126 18.578 1.00 81.69 308 ARG A O 1
ATOM 2312 N N . GLU A 1 309 ? 9.233 -5.885 16.358 1.00 73.12 309 GLU A N 1
ATOM 2313 C CA . GLU A 1 309 ? 7.782 -5.659 16.426 1.00 73.12 309 GLU A CA 1
ATOM 2314 C C . GLU A 1 309 ? 7.070 -6.913 16.960 1.00 73.12 309 GLU A C 1
ATOM 2316 O O . GLU A 1 309 ? 6.333 -6.822 17.937 1.00 73.12 309 GLU A O 1
ATOM 2321 N N . MET A 1 310 ? 7.418 -8.102 16.452 1.00 66.69 310 MET A N 1
ATOM 2322 C CA . MET A 1 310 ? 6.847 -9.370 16.936 1.00 66.69 310 MET A CA 1
ATOM 2323 C C . MET A 1 310 ? 7.154 -9.668 18.417 1.00 66.69 310 MET A C 1
ATOM 2325 O O . MET A 1 310 ? 6.303 -10.199 19.131 1.00 66.69 310 MET A O 1
ATOM 2329 N N . VAL A 1 311 ? 8.362 -9.344 18.896 1.00 74.00 311 VAL A N 1
ATOM 2330 C CA . VAL A 1 311 ? 8.725 -9.533 20.316 1.00 74.00 311 VAL A CA 1
ATOM 2331 C C . VAL A 1 311 ? 7.959 -8.556 21.209 1.00 74.00 311 VAL A C 1
ATOM 2333 O O . VAL A 1 311 ? 7.420 -8.962 22.235 1.00 74.00 311 VAL A O 1
ATOM 2336 N N . ARG A 1 312 ? 7.843 -7.286 20.798 1.00 66.81 312 ARG A N 1
ATOM 2337 C CA . ARG A 1 312 ? 7.131 -6.257 21.568 1.00 66.81 312 ARG A CA 1
ATOM 2338 C C . ARG A 1 312 ? 5.652 -6.593 21.765 1.00 66.81 312 ARG A C 1
ATOM 2340 O O . ARG A 1 312 ? 5.131 -6.361 22.853 1.00 66.81 312 ARG A O 1
ATOM 2347 N N . ASP A 1 313 ? 5.006 -7.163 20.752 1.00 62.50 313 ASP A N 1
ATOM 2348 C CA . ASP A 1 313 ? 3.605 -7.588 20.845 1.00 62.50 313 ASP A CA 1
ATOM 2349 C C . ASP A 1 313 ? 3.423 -8.757 21.827 1.00 62.50 313 ASP A C 1
ATOM 2351 O O . ASP A 1 313 ? 2.402 -8.853 22.506 1.00 62.50 313 ASP A O 1
ATOM 2355 N N . THR A 1 314 ? 4.440 -9.616 21.956 1.00 61.41 314 THR A N 1
ATOM 2356 C CA . THR A 1 314 ? 4.422 -10.746 22.897 1.00 61.41 314 THR A CA 1
ATOM 2357 C C . THR A 1 314 ? 4.574 -10.269 24.346 1.00 61.41 314 THR A C 1
ATOM 2359 O O . THR A 1 314 ? 3.856 -10.739 25.226 1.00 61.41 314 THR A O 1
ATOM 2362 N N . ASP A 1 315 ? 5.459 -9.300 24.592 1.00 64.19 315 ASP A N 1
ATOM 2363 C CA . ASP A 1 315 ? 5.713 -8.770 25.937 1.00 64.19 315 ASP A CA 1
ATOM 2364 C C . ASP A 1 315 ? 4.603 -7.813 26.411 1.00 64.19 315 ASP A C 1
ATOM 2366 O O . ASP A 1 315 ? 4.251 -7.800 27.590 1.00 64.19 315 ASP A O 1
ATOM 2370 N N . GLY A 1 316 ? 4.009 -7.036 25.497 1.00 55.31 316 GLY A N 1
ATOM 2371 C CA . GLY A 1 316 ? 2.899 -6.125 25.802 1.00 55.31 316 GLY A CA 1
ATOM 2372 C C . GLY A 1 316 ? 1.598 -6.841 26.177 1.00 55.31 316 GLY A C 1
ATOM 2373 O O . GLY A 1 316 ? 0.809 -6.309 26.954 1.00 55.31 316 GLY A O 1
ATOM 2374 N N . ALA A 1 317 ? 1.392 -8.065 25.687 1.00 51.94 317 ALA A N 1
ATOM 2375 C CA . ALA A 1 317 ? 0.251 -8.895 26.067 1.00 51.94 317 ALA A CA 1
ATOM 2376 C C . ALA A 1 317 ? 0.389 -9.513 27.476 1.00 51.94 317 ALA A C 1
ATOM 2378 O O . ALA A 1 317 ? -0.605 -9.964 28.043 1.00 51.94 317 ALA A O 1
ATOM 2379 N N . ALA A 1 318 ? 1.598 -9.542 28.050 1.00 51.34 318 ALA A N 1
ATOM 2380 C CA . ALA A 1 318 ? 1.885 -10.232 29.310 1.00 51.34 318 ALA A CA 1
ATOM 2381 C C . ALA A 1 318 ? 1.821 -9.342 30.569 1.00 51.34 318 ALA A C 1
ATOM 2383 O O . ALA A 1 318 ? 1.870 -9.879 31.676 1.00 51.34 318 ALA A O 1
ATOM 2384 N N . ASP A 1 319 ? 1.700 -8.015 30.443 1.00 45.62 319 ASP A N 1
ATOM 2385 C CA . ASP A 1 319 ? 1.659 -7.103 31.600 1.00 45.62 319 ASP A CA 1
ATOM 2386 C C . ASP A 1 319 ? 0.532 -6.055 31.475 1.00 45.62 319 ASP A C 1
ATOM 2388 O O . ASP A 1 319 ? 0.795 -4.882 31.197 1.00 45.62 319 ASP A O 1
ATOM 2392 N N . PRO A 1 320 ? -0.742 -6.434 31.713 1.00 50.47 320 PRO A N 1
ATOM 2393 C CA . PRO A 1 320 ? -1.861 -5.484 31.747 1.00 50.47 320 PRO A CA 1
ATOM 2394 C C . PRO A 1 320 ? -1.787 -4.494 32.930 1.00 50.47 320 PRO A C 1
ATOM 2396 O O . PRO A 1 320 ? -2.664 -3.648 33.076 1.00 50.47 320 PRO A O 1
ATOM 2399 N N . GLY A 1 321 ? -0.768 -4.592 33.797 1.00 45.44 321 GLY A N 1
ATOM 2400 C CA . GLY A 1 321 ? -0.640 -3.813 35.031 1.00 45.44 321 GLY A CA 1
ATOM 2401 C C . GLY A 1 321 ? 0.335 -2.633 34.981 1.00 45.44 321 GLY A C 1
ATOM 2402 O O . GLY A 1 321 ? 0.495 -1.957 35.998 1.00 45.44 321 GLY A O 1
ATOM 2403 N N . LYS A 1 322 ? 1.000 -2.362 33.848 1.00 42.97 322 LYS A N 1
ATOM 2404 C CA . LYS A 1 322 ? 1.987 -1.272 33.737 1.00 42.97 322 LYS A CA 1
ATOM 2405 C C . LYS A 1 322 ? 1.719 -0.331 32.567 1.00 42.97 322 LYS A C 1
ATOM 2407 O O . LYS A 1 322 ? 2.468 -0.290 31.596 1.00 42.97 322 LYS A O 1
ATOM 2412 N N . THR A 1 323 ? 0.714 0.518 32.714 1.00 43.84 323 THR A N 1
ATOM 2413 C CA . THR A 1 323 ? 0.683 1.807 32.013 1.00 43.84 323 THR A CA 1
ATOM 2414 C C . THR A 1 323 ? 0.420 2.904 33.033 1.00 43.84 323 THR A C 1
ATOM 2416 O O . THR A 1 323 ? -0.720 3.139 33.428 1.00 43.84 323 THR A O 1
ATOM 2419 N N . SER A 1 324 ? 1.517 3.509 33.493 1.00 37.31 324 SER A N 1
ATOM 2420 C CA . SER A 1 324 ? 1.577 4.808 34.171 1.00 37.31 324 SER A CA 1
ATOM 2421 C C . SER A 1 324 ? 1.884 5.904 33.163 1.00 37.31 324 SER A C 1
ATOM 2423 O O . SER A 1 324 ? 2.794 5.641 32.339 1.00 37.31 324 SER A O 1
#

Secondary structure (DSSP, 8-state):
----TTHHHHHHHHHHHHHHHHHHHHHHHHHHS---TT---HHHHHHHHHHHHHHHHHHHHHHH-PPPPHHHHHHHHHS--TTPPP--TT-EEEEEEETTEEEEEEEETTTTEEEEES-EEESSTTPPPPS-EEEEGGG--EEEEEEETTEEEEEEE-SSEEEEEETTSBTHHHHHHHHHHHSTT--S--TTTSTTHHHHHHHHHHHHHHHHHHHSPTT--HHHHHHHHHHHHHHHHHHHHHHHHHIIIII---THHHHHHHHHHHHHHHHHHHHTHHHH---HHHHHHHHHHHHHHHHHHHHHHHHHHHHHHHHHTS-TT---